Protein AF-A0A0H4V8K1-F1 (afdb_monomer)

Foldseek 3Di:
DWDDDPPKIKDWDWDDDPQWIDTDDIDMDDDDDPPCPVVVVLVVVLRNQGWGWDDDPQWIWTDHPPDIDIDGDDDPPPPPPPPPQADDQAQFKWAWCDKSNDQEAPCSPPFIWHHHQFKIWTDRHYKIKMFGWDDDRQWTATDPDIDIDDDDDDPVRVVSVVLVNVLNNQRWGWHADPQQKIWTDGPHMIIITGGDD

Organism: NCBI:txid1648404

Solvent-accessible surface area (backbone atoms only — not comparable to full-atom values): 10902 Å² total; per-residue (Å²): 85,69,54,66,63,86,84,33,42,38,40,31,53,60,47,80,51,96,53,26,40,45,60,79,49,81,48,62,59,87,70,91,55,89,95,44,60,69,63,48,50,47,50,56,53,24,44,71,57,42,18,40,54,46,79,57,88,72,29,42,36,39,35,33,97,89,34,74,50,76,47,67,78,72,72,83,69,79,72,79,77,75,69,67,71,49,60,83,56,60,76,39,53,31,31,51,57,28,48,73,87,39,60,68,40,85,46,65,93,68,21,30,39,37,26,46,88,51,36,37,41,31,28,72,14,63,45,45,37,33,34,46,42,49,78,56,97,42,23,41,46,39,52,89,67,68,49,64,51,94,67,95,57,58,68,81,28,42,56,48,38,48,49,49,50,52,23,47,58,50,41,15,39,43,43,47,46,96,85,42,36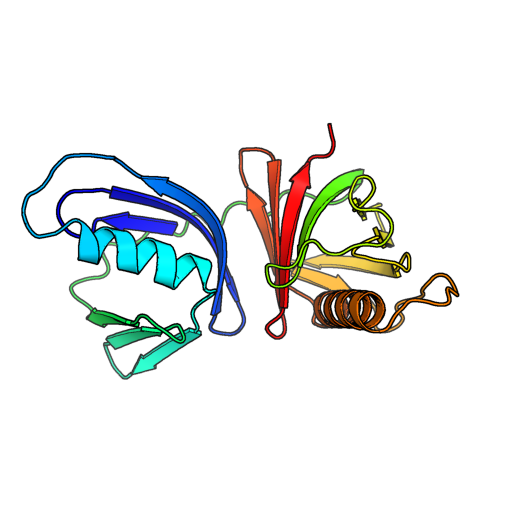,38,40,38,37,23,88,92,35,39,38,30,30,31,58,57,129

pLDDT: mean 88.18, std 12.48, range [37.25, 98.25]

Sequence (197 aa):
MGGSLGCNSFGALALYTDGRFAIHSWSGTAMYCEGIAEQERAISELFFAQPAVEQKGSQVVVRSAEHQVVLSDRQADTLETAVPASQALIGTRWRISFIDQSEKSTSPEDRYLTFTDVSWQGLASCATLFGAYLTNQGRLIVEDEIASTEQLCPEEYAALDDAFADLMRSNPRYLVGPNGELIIAGHGHVLTGGAAQ

Structure (mmCIF, N/CA/C/O backbone):
data_AF-A0A0H4V8K1-F1
#
_entry.id   AF-A0A0H4V8K1-F1
#
loop_
_atom_site.group_PDB
_atom_site.id
_atom_site.type_symbol
_atom_site.label_atom_id
_atom_site.label_alt_id
_atom_site.label_comp_id
_atom_site.label_asym_id
_atom_site.label_entity_id
_atom_site.label_seq_id
_atom_site.pdbx_PDB_ins_code
_atom_site.Cartn_x
_atom_site.Cartn_y
_atom_site.Cartn_z
_atom_site.occupancy
_atom_site.B_iso_or_equiv
_atom_site.auth_seq_id
_atom_site.auth_comp_id
_atom_site.auth_asym_id
_atom_site.auth_atom_id
_atom_site.pdbx_PDB_model_num
ATOM 1 N N . MET A 1 1 ? -14.794 0.086 3.607 1.00 80.44 1 MET A N 1
ATOM 2 C CA . MET A 1 1 ? -15.102 -0.038 5.051 1.00 80.44 1 MET A CA 1
ATOM 3 C C . MET A 1 1 ? -15.875 1.198 5.475 1.00 80.44 1 MET A C 1
ATOM 5 O O . MET A 1 1 ? -15.581 2.267 4.962 1.00 80.44 1 MET A O 1
ATOM 9 N N . GLY A 1 2 ? -16.841 1.075 6.379 1.00 83.19 2 GLY A N 1
ATOM 10 C CA . GLY A 1 2 ? -17.494 2.228 6.992 1.00 83.19 2 GLY A CA 1
ATOM 11 C C . GLY A 1 2 ? -18.067 1.874 8.355 1.00 83.19 2 GLY A C 1
ATOM 12 O O . GLY A 1 2 ? -18.136 0.697 8.713 1.00 83.19 2 GLY A O 1
ATOM 13 N N . GLY A 1 3 ? -18.449 2.890 9.113 1.00 83.94 3 GLY A N 1
ATOM 14 C CA . GLY A 1 3 ? -19.034 2.724 10.435 1.00 83.94 3 GLY A CA 1
ATOM 15 C C . GLY A 1 3 ? -19.391 4.059 11.069 1.00 83.94 3 GLY A C 1
ATOM 16 O O . GLY A 1 3 ? -19.281 5.115 10.453 1.00 83.94 3 GLY A O 1
ATOM 17 N N . SER A 1 4 ? -19.823 4.010 12.322 1.00 83.00 4 SER A N 1
ATOM 18 C CA . SER A 1 4 ? -20.029 5.189 13.156 1.00 83.00 4 SER A CA 1
ATOM 19 C C . SER A 1 4 ? -19.635 4.849 14.584 1.00 83.00 4 SER A C 1
ATOM 21 O O . SER A 1 4 ? -19.897 3.740 15.055 1.00 83.00 4 SER A O 1
ATOM 23 N N . LEU A 1 5 ? -18.966 5.780 15.257 1.00 75.44 5 LEU A N 1
ATOM 24 C CA . LEU A 1 5 ? -18.530 5.613 16.640 1.00 75.44 5 LEU A CA 1
ATOM 25 C C . LEU A 1 5 ? -18.958 6.828 17.443 1.00 75.44 5 LEU A C 1
ATOM 27 O O . LEU A 1 5 ? -18.192 7.755 17.655 1.00 75.44 5 LEU A O 1
ATOM 31 N N . GLY A 1 6 ? -20.212 6.795 17.883 1.00 79.25 6 GLY A N 1
ATOM 32 C CA . GLY A 1 6 ? -20.833 7.909 18.581 1.00 79.25 6 GLY A CA 1
ATOM 33 C C . GLY A 1 6 ? -21.589 8.800 17.609 1.00 79.25 6 GLY A C 1
ATOM 34 O O . GLY A 1 6 ? -22.676 8.437 17.171 1.00 79.25 6 GLY A O 1
ATOM 35 N N . CYS A 1 7 ? -21.043 9.976 17.323 1.00 85.31 7 CYS A N 1
ATOM 36 C CA . CYS A 1 7 ? -21.743 11.037 16.607 1.00 85.31 7 CYS A CA 1
ATOM 37 C C . CYS A 1 7 ? -21.414 11.007 15.124 1.00 85.31 7 CYS A C 1
ATOM 39 O O . CYS A 1 7 ? -22.305 11.096 14.285 1.00 85.31 7 CYS A O 1
ATOM 41 N N . ASN A 1 8 ? -20.136 10.847 14.796 1.00 86.25 8 ASN A N 1
ATOM 42 C CA . ASN A 1 8 ? -19.671 10.883 13.430 1.00 86.25 8 ASN A CA 1
ATOM 43 C C . ASN A 1 8 ? -19.723 9.508 12.768 1.00 86.25 8 ASN A C 1
ATOM 45 O O . ASN A 1 8 ? -19.503 8.455 13.378 1.00 86.25 8 ASN A O 1
ATOM 49 N N . SER A 1 9 ? -20.046 9.537 11.481 1.00 87.75 9 SER A N 1
ATOM 50 C CA . SER A 1 9 ? -19.894 8.399 10.584 1.00 87.75 9 SER A CA 1
ATOM 51 C C . SER A 1 9 ? -18.579 8.527 9.828 1.00 87.75 9 SER A C 1
ATOM 53 O O . SER A 1 9 ? -18.077 9.634 9.621 1.00 87.75 9 SER A O 1
ATOM 55 N N . PHE A 1 10 ? -18.020 7.394 9.423 1.00 89.25 10 PHE A N 1
ATOM 56 C CA . PHE A 1 10 ? -16.795 7.326 8.648 1.00 89.25 10 PHE A CA 1
ATOM 57 C C . PHE A 1 10 ? -16.900 6.300 7.521 1.00 89.25 10 PHE A C 1
ATOM 59 O O . PHE A 1 10 ? -17.647 5.321 7.592 1.00 89.25 10 PHE A O 1
ATOM 66 N N . GLY A 1 11 ? -16.096 6.523 6.492 1.00 88.25 11 GLY A N 1
ATOM 67 C CA . GLY A 1 11 ? -15.880 5.629 5.369 1.00 88.25 11 GLY A CA 1
ATOM 68 C C . GLY A 1 11 ? -14.408 5.630 4.978 1.00 88.25 11 GLY A C 1
ATOM 69 O O . GLY A 1 11 ? -13.745 6.665 5.026 1.00 88.25 11 GLY A O 1
ATOM 70 N N . ALA A 1 12 ? -13.896 4.472 4.584 1.00 87.94 12 ALA A N 1
ATOM 71 C CA . ALA A 1 12 ? -12.508 4.287 4.193 1.00 87.94 12 ALA A CA 1
ATOM 72 C C . ALA A 1 12 ? -12.375 3.269 3.059 1.00 87.94 12 ALA A C 1
ATOM 74 O O . ALA A 1 12 ? -13.056 2.228 3.053 1.00 87.94 12 ALA A O 1
ATOM 75 N N . LEU A 1 13 ? -11.448 3.531 2.135 1.00 89.00 13 LEU A N 1
ATOM 76 C CA . LEU A 1 13 ? -10.956 2.496 1.235 1.00 89.00 13 LEU A CA 1
ATOM 77 C C . LEU A 1 13 ? -9.998 1.605 2.024 1.00 89.00 13 LEU A C 1
ATOM 79 O O . LEU A 1 13 ? -8.945 2.053 2.481 1.00 89.00 13 LEU A O 1
ATOM 83 N N . ALA A 1 14 ? -10.403 0.351 2.202 1.00 89.38 14 ALA A N 1
ATOM 84 C CA . ALA A 1 14 ? -9.725 -0.600 3.063 1.00 89.38 14 ALA A CA 1
ATOM 85 C C . ALA A 1 14 ? -9.620 -1.956 2.376 1.00 89.38 14 ALA A C 1
ATOM 87 O O . ALA A 1 14 ? -10.618 -2.474 1.869 1.00 89.38 14 ALA A O 1
ATOM 88 N N . LEU A 1 15 ? -8.432 -2.543 2.431 1.00 90.25 15 LEU A N 1
ATOM 89 C CA . LEU A 1 15 ? -8.156 -3.906 2.013 1.00 90.25 15 LEU A CA 1
ATOM 90 C C . LEU A 1 15 ? -7.810 -4.734 3.253 1.00 90.25 15 LEU A C 1
ATOM 92 O O . LEU A 1 15 ? -6.893 -4.393 3.993 1.00 90.25 15 LEU A O 1
ATOM 96 N N . TYR A 1 16 ? -8.553 -5.813 3.492 1.00 90.25 16 TYR A N 1
ATOM 97 C CA . TYR A 1 16 ? -8.236 -6.772 4.548 1.00 90.25 16 TYR A CA 1
ATOM 98 C C . TYR A 1 16 ? -7.492 -7.967 3.954 1.00 90.25 16 TYR A C 1
ATOM 100 O O . TYR A 1 16 ? -8.026 -8.672 3.093 1.00 90.25 16 TYR A O 1
ATOM 108 N N . THR A 1 17 ? -6.260 -8.189 4.400 1.00 88.69 17 THR A N 1
ATOM 109 C CA . THR A 1 17 ? -5.427 -9.317 3.971 1.00 88.69 17 THR A CA 1
ATOM 110 C C . THR A 1 17 ? -4.440 -9.679 5.070 1.00 88.69 17 THR A C 1
ATOM 112 O O . THR A 1 17 ? -4.052 -8.825 5.859 1.00 88.69 17 THR A O 1
ATOM 115 N N . ASP A 1 18 ? -4.069 -10.955 5.154 1.00 88.06 18 ASP A N 1
ATOM 116 C CA . ASP A 1 18 ? -3.069 -11.465 6.104 1.00 88.06 18 ASP A CA 1
ATOM 117 C C . ASP A 1 18 ? -3.316 -11.036 7.563 1.00 88.06 18 ASP A C 1
ATOM 119 O O . ASP A 1 18 ? -2.400 -10.720 8.320 1.00 88.06 18 ASP A O 1
ATOM 123 N N . GLY A 1 19 ? -4.593 -10.994 7.959 1.00 88.44 19 GLY A N 1
ATOM 124 C CA . GLY A 1 19 ? -4.987 -10.605 9.310 1.00 88.44 19 GLY A CA 1
ATOM 125 C C . GLY A 1 19 ? -4.820 -9.115 9.615 1.00 88.44 19 GLY A C 1
ATOM 126 O O . GLY A 1 19 ? -4.896 -8.740 10.779 1.00 88.44 19 GLY A O 1
ATOM 127 N N . ARG A 1 20 ? -4.600 -8.254 8.617 1.00 90.31 20 ARG A N 1
ATOM 128 C CA . ARG A 1 20 ? -4.375 -6.812 8.789 1.00 90.31 20 ARG A CA 1
ATOM 129 C C . ARG A 1 20 ? -5.261 -5.983 7.872 1.00 90.31 20 ARG A C 1
ATOM 131 O O . ARG A 1 20 ? -5.683 -6.435 6.807 1.00 90.31 20 ARG A O 1
ATOM 138 N N . PHE A 1 21 ? -5.529 -4.751 8.290 1.00 92.12 21 PHE A N 1
ATOM 139 C CA . PHE A 1 21 ? -6.132 -3.742 7.425 1.00 92.12 21 PHE A CA 1
ATOM 140 C C . PHE A 1 21 ? -5.055 -2.877 6.770 1.00 92.12 21 PHE A C 1
ATOM 142 O O . PHE A 1 21 ? -4.246 -2.270 7.461 1.00 92.12 21 PHE A O 1
ATOM 149 N N . ALA A 1 22 ? -5.107 -2.768 5.446 1.00 92.25 22 ALA A N 1
ATOM 150 C CA . ALA A 1 22 ? -4.416 -1.754 4.663 1.00 92.25 22 ALA A CA 1
ATOM 151 C C . ALA A 1 22 ? -5.414 -0.651 4.294 1.00 92.25 22 ALA A C 1
ATOM 153 O O . ALA A 1 22 ? -6.454 -0.929 3.692 1.00 92.25 22 ALA A O 1
ATOM 154 N N . ILE A 1 23 ? -5.119 0.591 4.678 1.00 90.75 23 ILE A N 1
ATOM 155 C CA . ILE A 1 23 ? -6.009 1.745 4.511 1.00 90.75 23 ILE A CA 1
ATOM 156 C C . ILE A 1 23 ? -5.324 2.771 3.622 1.00 90.75 23 ILE A C 1
ATOM 158 O O . ILE A 1 23 ? -4.152 3.073 3.830 1.00 90.75 23 ILE A O 1
ATOM 162 N N . HIS A 1 24 ? -6.059 3.320 2.657 1.00 87.75 24 HIS A N 1
ATOM 163 C CA . HIS A 1 24 ? -5.547 4.397 1.808 1.00 87.75 24 HIS A CA 1
ATOM 164 C C . HIS A 1 24 ? -6.208 5.739 2.079 1.00 87.75 24 HIS A C 1
ATOM 166 O O . HIS A 1 24 ? -5.525 6.745 2.233 1.00 87.75 24 HIS A O 1
ATOM 172 N N . SER A 1 25 ? -7.536 5.758 2.149 1.00 84.62 25 SER A N 1
ATOM 173 C CA . SER A 1 25 ? -8.299 6.982 2.362 1.00 84.62 25 SER A CA 1
ATOM 174 C C . SER A 1 25 ? -9.232 6.832 3.551 1.00 84.62 25 SER A C 1
ATOM 176 O O . SER A 1 25 ? -9.750 5.747 3.823 1.00 84.62 25 SER A O 1
ATOM 178 N N . TRP A 1 26 ? -9.445 7.945 4.247 1.00 87.12 26 TRP A N 1
ATOM 179 C CA . TRP A 1 26 ? -10.387 8.078 5.348 1.00 87.12 26 TRP A CA 1
ATOM 180 C C . TRP A 1 26 ? -11.245 9.313 5.110 1.00 87.12 26 TRP A C 1
ATOM 182 O O . TRP A 1 26 ? -10.747 10.379 4.755 1.00 87.12 26 TRP A O 1
ATOM 192 N N . SER A 1 27 ? -12.544 9.166 5.310 1.00 86.19 27 SER A N 1
ATOM 193 C CA . SER A 1 27 ? -13.533 10.229 5.198 1.00 86.19 27 SER A CA 1
ATOM 194 C C . SER A 1 27 ? -14.535 10.081 6.331 1.00 86.19 27 SER A C 1
ATOM 196 O O . SER A 1 27 ? -14.759 8.978 6.829 1.00 86.19 27 SER A O 1
ATOM 198 N N . GLY A 1 28 ? -15.148 11.179 6.750 1.00 85.62 28 GLY A N 1
ATOM 199 C CA . GLY A 1 28 ? -16.173 11.137 7.778 1.00 85.62 28 GLY A CA 1
ATOM 200 C C . GLY A 1 28 ? -16.914 12.451 7.911 1.00 85.62 28 GLY A C 1
ATOM 201 O O . GLY A 1 28 ? -16.531 13.465 7.325 1.00 85.62 28 GLY A O 1
ATOM 202 N N . THR A 1 29 ? -17.998 12.420 8.676 1.00 85.06 29 THR A N 1
ATOM 203 C CA . THR A 1 29 ? -18.697 13.636 9.092 1.00 85.06 29 THR A CA 1
ATOM 204 C C . THR A 1 29 ? -17.900 14.351 10.186 1.00 85.06 29 THR A C 1
ATOM 206 O O . THR A 1 29 ? -17.106 13.732 10.889 1.00 85.06 29 THR A O 1
ATOM 209 N N . ALA A 1 30 ? -18.117 15.658 10.330 1.00 83.25 30 ALA A N 1
ATOM 210 C CA . ALA A 1 30 ? -17.458 16.494 11.336 1.00 83.25 30 ALA A CA 1
ATOM 211 C C . ALA A 1 30 ? -18.496 17.243 12.187 1.00 83.25 30 ALA A C 1
ATOM 213 O O . ALA A 1 30 ? -18.523 18.471 12.253 1.00 83.25 30 ALA A O 1
ATOM 214 N N . MET A 1 31 ? -19.411 16.492 12.794 1.00 83.50 31 MET A N 1
ATOM 215 C CA . MET A 1 31 ? -20.379 17.012 13.751 1.00 83.50 31 MET A CA 1
ATOM 216 C C . MET A 1 31 ? -19.704 17.228 15.104 1.00 83.50 31 MET A C 1
ATOM 218 O O . MET A 1 31 ? -18.929 16.389 15.567 1.00 83.50 31 MET A O 1
ATOM 222 N N . TYR A 1 32 ? -20.011 18.357 15.742 1.00 82.75 32 TYR A N 1
ATOM 223 C CA . TYR A 1 32 ? -19.553 18.629 17.097 1.00 82.75 32 TYR A CA 1
ATOM 224 C C . TYR A 1 32 ? -20.383 17.828 18.098 1.00 82.75 32 TYR A C 1
ATOM 226 O O . TYR A 1 32 ? -21.600 17.995 18.171 1.00 82.75 32 TYR A O 1
ATOM 234 N N . CYS A 1 33 ? -19.706 17.003 18.891 1.00 83.69 33 CYS A N 1
ATOM 235 C CA . CYS A 1 33 ? -20.309 16.238 19.968 1.00 83.69 33 CYS A CA 1
ATOM 236 C C . CYS A 1 33 ? -19.405 16.276 21.205 1.00 83.69 33 CYS A C 1
ATOM 238 O O . CYS A 1 33 ? -18.213 15.968 21.149 1.00 83.69 33 CYS A O 1
ATOM 240 N N . GLU A 1 34 ? -19.977 16.705 22.327 1.00 86.31 34 GLU A N 1
ATOM 241 C CA . GLU A 1 34 ? -19.251 16.896 23.579 1.00 86.31 34 GLU A CA 1
ATOM 242 C C . GLU A 1 34 ? -18.806 15.544 24.165 1.00 86.31 34 GLU A C 1
ATOM 244 O O . GLU A 1 34 ? -19.583 14.594 24.235 1.00 86.31 34 GLU A O 1
ATOM 249 N N . GLY A 1 35 ? -17.536 15.448 24.572 1.00 85.38 35 GLY A N 1
ATOM 250 C CA . GLY A 1 35 ? -17.003 14.293 25.307 1.00 85.38 35 GLY A CA 1
ATOM 251 C C . GLY A 1 35 ? -16.636 13.044 24.493 1.00 85.38 35 GLY A C 1
ATOM 252 O O . GLY A 1 35 ? -16.193 12.074 25.098 1.00 85.38 35 GLY A O 1
ATOM 253 N N . ILE A 1 36 ? -16.773 13.038 23.159 1.00 85.75 36 ILE A N 1
ATOM 254 C CA . ILE A 1 36 ? -16.485 11.841 22.329 1.00 85.75 36 ILE A CA 1
ATOM 255 C C . ILE A 1 36 ? -15.443 12.051 21.218 1.00 85.75 36 ILE A C 1
ATOM 257 O O . ILE A 1 36 ? -15.017 11.089 20.580 1.00 85.75 36 ILE A O 1
ATOM 261 N N . ALA A 1 37 ? -15.006 13.292 20.990 1.00 84.12 37 ALA A N 1
ATOM 262 C CA . ALA A 1 37 ? -14.102 13.631 19.889 1.00 84.12 37 ALA A CA 1
ATOM 263 C C . ALA A 1 37 ? -12.758 12.879 19.957 1.00 84.12 37 ALA A C 1
ATOM 265 O O . ALA A 1 37 ? -12.201 12.490 18.933 1.00 84.12 37 ALA A O 1
ATOM 266 N N . GLU A 1 38 ? -12.241 12.638 21.165 1.00 86.88 38 GLU A N 1
ATOM 267 C CA . GLU A 1 38 ? -10.994 11.892 21.356 1.00 86.88 38 GLU A CA 1
ATOM 268 C C . GLU A 1 38 ? -11.126 10.425 20.926 1.00 86.88 38 GLU A C 1
ATOM 270 O O . GLU A 1 38 ? -10.238 9.897 20.258 1.00 86.88 38 GLU A O 1
ATOM 275 N N . GLN A 1 39 ? -12.259 9.791 21.236 1.00 86.81 39 GLN A N 1
ATOM 276 C CA . GLN A 1 39 ? -12.539 8.416 20.832 1.00 86.81 39 GLN A CA 1
ATOM 277 C C . GLN A 1 39 ? -12.695 8.293 19.310 1.00 86.81 39 GLN A C 1
ATOM 279 O O . GLN A 1 39 ? -12.185 7.346 18.713 1.00 86.81 39 GLN A O 1
ATOM 284 N N . GLU A 1 40 ? -13.372 9.246 18.667 1.00 87.25 40 GLU A N 1
ATOM 285 C CA . GLU A 1 40 ? -13.520 9.264 17.206 1.00 87.25 40 GLU A CA 1
ATOM 286 C C . GLU A 1 40 ? -12.163 9.442 16.505 1.00 87.25 40 GLU A C 1
ATOM 288 O O . GLU A 1 40 ? -11.866 8.735 15.537 1.00 87.25 40 GLU A O 1
ATOM 293 N N . ARG A 1 41 ? -11.292 10.312 17.040 1.00 87.75 41 ARG A N 1
ATOM 294 C CA . ARG A 1 41 ? -9.919 10.496 16.542 1.00 87.75 41 ARG A CA 1
ATOM 295 C C . ARG A 1 41 ? -9.088 9.219 16.670 1.00 87.75 41 ARG A C 1
ATOM 297 O O . ARG A 1 41 ? -8.477 8.801 15.683 1.00 87.75 41 ARG A O 1
ATOM 304 N N . ALA A 1 42 ? -9.119 8.572 17.837 1.00 90.62 42 ALA A N 1
ATOM 305 C CA . ALA A 1 42 ? -8.362 7.349 18.124 1.00 90.62 42 ALA A CA 1
ATOM 306 C C . ALA A 1 42 ? -8.627 6.227 17.106 1.00 90.62 42 ALA A C 1
ATOM 308 O O . ALA A 1 42 ? -7.767 5.390 16.843 1.00 90.62 42 ALA A O 1
ATOM 309 N N . ILE A 1 43 ? -9.811 6.212 16.494 1.00 89.75 43 ILE A N 1
ATOM 310 C CA . ILE A 1 43 ? -10.187 5.188 15.520 1.00 89.75 43 ILE A CA 1
ATOM 311 C C . ILE A 1 43 ? -9.557 5.450 14.160 1.00 89.75 43 ILE A C 1
ATOM 313 O O . ILE A 1 43 ? -9.043 4.518 13.543 1.00 89.75 43 ILE A O 1
ATOM 317 N N . SER A 1 44 ? -9.551 6.701 13.701 1.00 88.81 44 SER A N 1
ATOM 318 C CA . SER A 1 44 ? -8.826 7.040 12.474 1.00 88.81 44 SER A CA 1
ATOM 319 C C . SER A 1 44 ? -7.334 6.718 12.619 1.00 88.81 44 SER A C 1
ATOM 321 O O . SER A 1 44 ? -6.754 6.076 11.747 1.00 88.81 44 SER A O 1
ATOM 323 N N . GLU A 1 45 ? -6.740 7.039 13.772 1.00 91.81 45 GLU A N 1
ATOM 324 C CA . GLU A 1 45 ? -5.339 6.740 14.089 1.00 91.81 45 GLU A CA 1
ATOM 325 C C . GLU A 1 45 ? -5.070 5.235 14.180 1.00 91.81 45 GLU A C 1
ATOM 327 O O . GLU A 1 45 ? -4.065 4.754 13.655 1.00 91.81 45 GLU A O 1
ATOM 332 N N . LEU A 1 46 ? -5.986 4.467 14.782 1.00 93.25 46 LEU A N 1
ATOM 333 C CA . LEU A 1 46 ? -5.928 3.007 14.795 1.00 93.25 46 LEU A CA 1
ATOM 334 C C . LEU A 1 46 ? -5.831 2.442 13.376 1.00 93.25 46 LEU A C 1
ATOM 336 O O . LEU A 1 46 ? -4.982 1.591 13.127 1.00 93.25 46 LEU A O 1
ATOM 340 N N . PHE A 1 47 ? -6.699 2.889 12.468 1.00 91.62 47 PHE A N 1
ATOM 341 C CA . PHE A 1 47 ? -6.790 2.342 11.116 1.00 91.62 47 PHE A CA 1
ATOM 342 C C . PHE A 1 47 ? -5.656 2.808 10.200 1.00 91.62 47 PHE A C 1
ATOM 344 O O . PHE A 1 47 ? -5.131 1.995 9.438 1.00 91.62 47 PHE A O 1
ATOM 351 N N . PHE A 1 48 ? -5.207 4.061 10.314 1.00 89.94 48 PHE A N 1
ATOM 352 C CA . PHE A 1 48 ? -4.023 4.528 9.589 1.00 89.94 48 PHE A CA 1
ATOM 353 C C . PHE A 1 48 ? -2.749 3.789 10.006 1.00 89.94 48 PHE A C 1
ATOM 355 O O . PHE A 1 48 ? -1.875 3.588 9.168 1.00 89.94 48 PHE A O 1
ATOM 362 N N . ALA A 1 49 ? -2.678 3.298 11.246 1.00 91.56 49 ALA A N 1
ATOM 363 C CA . ALA A 1 49 ? -1.585 2.463 11.744 1.00 91.56 49 ALA A CA 1
ATOM 364 C C . ALA A 1 49 ? -1.617 0.996 11.254 1.00 91.56 49 ALA A C 1
ATOM 366 O O . ALA A 1 49 ? -0.898 0.162 11.800 1.00 91.56 49 ALA A O 1
ATOM 367 N N . GLN A 1 50 ? -2.445 0.672 10.254 1.00 90.00 50 GLN A N 1
ATOM 368 C CA . GLN A 1 50 ? -2.535 -0.650 9.613 1.00 90.00 50 GLN A CA 1
ATOM 369 C C . GLN A 1 50 ? -2.705 -1.809 10.619 1.00 90.00 50 GLN A C 1
ATOM 371 O O . GLN A 1 50 ? -1.852 -2.701 10.751 1.00 90.00 50 GLN A O 1
ATOM 376 N N . PRO A 1 51 ? -3.800 -1.787 11.395 1.00 93.75 51 PRO A N 1
ATOM 377 C CA . PRO A 1 51 ? -3.925 -2.594 12.591 1.00 93.75 51 PRO A CA 1
ATOM 378 C C . PRO A 1 51 ? -4.065 -4.081 12.264 1.00 93.75 51 PRO A C 1
ATOM 380 O O . PRO A 1 51 ? -4.658 -4.477 11.254 1.00 93.75 51 PRO A O 1
ATOM 383 N N . ALA A 1 52 ? -3.560 -4.909 13.175 1.00 92.88 52 ALA A N 1
ATOM 384 C CA . ALA A 1 52 ? -3.797 -6.342 13.167 1.00 92.88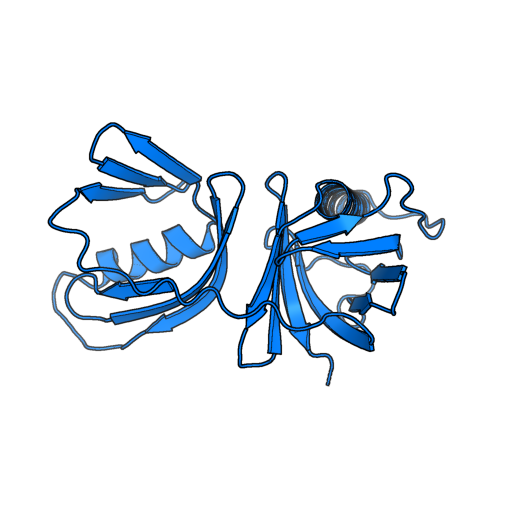 52 ALA A CA 1
ATOM 385 C C . ALA A 1 52 ? -5.200 -6.657 13.694 1.00 92.88 52 ALA A C 1
ATOM 387 O O . ALA A 1 52 ? -5.726 -5.970 14.573 1.00 92.88 52 ALA A O 1
ATOM 388 N N . VAL A 1 53 ? -5.783 -7.723 13.164 1.00 91.38 53 VAL A N 1
ATOM 389 C CA . VAL A 1 53 ? -7.107 -8.228 13.505 1.00 91.38 53 VAL A CA 1
ATOM 390 C C . VAL A 1 53 ? -6.955 -9.626 14.081 1.00 91.38 53 VAL A C 1
ATOM 392 O O . VAL A 1 53 ? -6.435 -10.529 13.430 1.00 91.38 53 VAL A O 1
ATOM 395 N N . GLU A 1 54 ? -7.442 -9.811 15.300 1.00 90.19 54 GLU A N 1
ATOM 396 C CA . GLU A 1 54 ? -7.410 -11.078 16.018 1.00 90.19 54 GLU A CA 1
ATOM 397 C C . GLU A 1 54 ? -8.835 -11.471 16.418 1.00 90.19 54 GLU A C 1
ATOM 399 O O . GLU A 1 54 ? -9.549 -10.697 17.059 1.00 90.19 54 GLU A O 1
ATOM 404 N N . GLN A 1 55 ? -9.259 -12.683 16.062 1.00 86.12 55 GLN A N 1
ATOM 405 C CA . GLN A 1 55 ? -10.550 -13.213 16.490 1.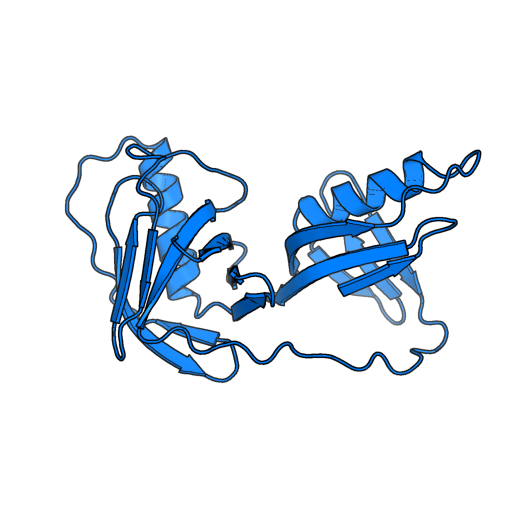00 86.12 55 GLN A CA 1
ATOM 406 C C . GLN A 1 55 ? -10.394 -13.991 17.802 1.00 86.12 55 GLN A C 1
ATOM 408 O O . GLN A 1 55 ? -9.641 -14.961 17.877 1.00 86.12 55 GLN A O 1
ATOM 413 N N . LYS A 1 56 ? -11.133 -13.581 18.837 1.00 86.12 56 LYS A N 1
ATOM 414 C CA . LYS A 1 56 ? -11.182 -14.229 20.156 1.00 86.12 56 LYS A CA 1
ATOM 415 C C . LYS A 1 56 ? -12.609 -14.654 20.466 1.00 86.12 56 LYS A C 1
ATOM 417 O O . LYS A 1 56 ? -13.394 -13.886 21.018 1.00 86.12 56 LYS A O 1
ATOM 422 N N . GLY A 1 57 ? -12.959 -15.885 20.100 1.00 85.44 57 GLY A N 1
ATOM 423 C CA . GLY A 1 57 ? -14.328 -16.383 20.250 1.00 85.44 57 GLY A CA 1
ATOM 424 C C . GLY A 1 57 ? -15.317 -15.529 19.448 1.00 85.44 57 GLY A C 1
ATOM 425 O O . GLY A 1 57 ? -15.180 -15.408 18.234 1.00 85.44 57 GLY A O 1
ATOM 426 N N . SER A 1 58 ? -16.290 -14.917 20.128 1.00 85.38 58 SER A N 1
ATOM 427 C CA . SER A 1 58 ? -17.291 -14.019 19.527 1.00 85.38 58 SER A CA 1
ATOM 428 C C . SER A 1 58 ? -16.849 -12.552 19.439 1.00 85.38 58 SER A C 1
ATOM 430 O O . SER A 1 58 ? -17.660 -11.678 19.127 1.00 85.38 58 SER A O 1
ATOM 432 N N . GLN A 1 59 ? -15.593 -12.256 19.777 1.00 87.00 59 GLN A N 1
ATOM 433 C CA . GLN A 1 59 ? -15.032 -10.913 19.708 1.00 87.00 59 GLN A CA 1
ATOM 434 C C . GLN A 1 59 ? -13.998 -10.811 18.591 1.00 87.00 59 GLN A C 1
ATOM 436 O O . GLN A 1 59 ? -13.193 -11.720 18.383 1.00 87.00 59 GLN A O 1
ATOM 441 N N . VAL A 1 60 ? -13.987 -9.670 17.912 1.00 89.62 60 VAL A N 1
ATOM 442 C CA . VAL A 1 60 ? -12.925 -9.275 16.986 1.00 89.62 60 VAL A CA 1
ATOM 443 C C . VAL A 1 60 ? -12.149 -8.137 17.630 1.00 89.62 60 VAL A C 1
ATOM 445 O O . VAL A 1 60 ? -12.715 -7.106 17.988 1.00 89.62 60 VAL A O 1
ATOM 448 N N . VAL A 1 61 ? -10.847 -8.327 17.795 1.00 91.50 61 VAL A N 1
ATOM 449 C CA . VAL A 1 61 ? -9.936 -7.323 18.334 1.00 91.50 61 VAL A CA 1
ATOM 450 C C . VAL A 1 61 ? -9.155 -6.726 17.177 1.00 91.50 61 VAL A C 1
ATOM 452 O O . VAL A 1 61 ? -8.432 -7.442 16.493 1.00 91.50 61 VAL A O 1
ATOM 455 N N . VAL A 1 62 ? -9.277 -5.418 16.975 1.00 93.19 62 VAL A N 1
ATOM 456 C CA . VAL A 1 62 ? -8.467 -4.667 16.011 1.00 93.19 62 VAL A CA 1
ATOM 457 C C . VAL A 1 62 ? -7.490 -3.806 16.804 1.00 93.19 62 VAL A C 1
ATOM 459 O O . VAL A 1 62 ? -7.910 -3.061 17.691 1.00 93.19 62 VAL A O 1
ATOM 462 N N . ARG A 1 63 ? -6.189 -3.946 16.545 1.00 95.00 63 ARG A N 1
ATOM 463 C CA . ARG A 1 63 ? -5.124 -3.383 17.386 1.00 95.00 63 ARG A CA 1
ATOM 464 C C . ARG A 1 63 ? -3.973 -2.812 16.557 1.00 95.00 63 ARG A C 1
ATOM 466 O O . ARG A 1 63 ? -3.462 -3.484 15.663 1.00 95.00 63 ARG A O 1
ATOM 473 N N . SER A 1 64 ? -3.512 -1.624 16.938 1.00 94.00 64 SER A N 1
ATOM 474 C CA . SER A 1 64 ? -2.204 -1.064 16.579 1.00 94.00 64 SER A CA 1
ATOM 475 C C . SER A 1 64 ? -1.317 -0.945 17.829 1.00 94.00 64 SER A C 1
ATOM 477 O O . SER A 1 64 ? -1.670 -1.455 18.894 1.00 94.00 64 SER A O 1
ATOM 479 N N . ALA A 1 65 ? -0.147 -0.311 17.710 1.00 91.81 65 ALA A N 1
ATOM 480 C CA . ALA A 1 65 ? 0.731 -0.069 18.857 1.00 91.81 65 ALA A CA 1
ATOM 481 C C . ALA A 1 65 ? 0.053 0.792 19.940 1.00 91.81 65 ALA A C 1
ATOM 483 O O . ALA A 1 65 ? 0.139 0.470 21.122 1.00 91.81 65 ALA A O 1
ATOM 484 N N . GLU A 1 66 ? -0.672 1.830 19.518 1.00 93.88 66 GLU A N 1
ATOM 485 C CA . GLU A 1 66 ? -1.231 2.853 20.414 1.00 93.88 66 GLU A CA 1
ATOM 486 C C . GLU A 1 66 ? -2.709 2.624 20.752 1.00 93.88 66 GLU A C 1
ATOM 488 O O . GLU A 1 66 ? -3.174 2.974 21.834 1.00 93.88 66 GLU A O 1
ATOM 493 N N . HIS A 1 67 ? -3.472 2.027 19.832 1.00 94.75 67 HIS A N 1
ATOM 494 C CA . HIS A 1 67 ? -4.927 1.970 19.929 1.00 94.75 67 HIS A CA 1
ATOM 495 C C . HIS A 1 67 ? -5.460 0.541 19.792 1.00 94.75 67 HIS A C 1
ATOM 497 O O . HIS A 1 67 ? -4.849 -0.342 19.184 1.00 94.75 67 HIS A O 1
ATOM 503 N N . GLN A 1 68 ? -6.650 0.309 20.343 1.00 93.81 68 GLN A N 1
ATOM 504 C CA . GLN A 1 68 ? -7.368 -0.954 20.218 1.00 93.81 68 GLN A CA 1
ATOM 505 C C . GLN A 1 68 ? -8.875 -0.701 20.208 1.00 93.81 68 GLN A C 1
ATOM 507 O O . GLN A 1 68 ? -9.384 0.069 21.019 1.00 93.81 68 GLN A O 1
ATOM 512 N N . VAL A 1 69 ? -9.599 -1.436 19.365 1.00 91.12 69 VAL A N 1
ATOM 513 C CA . VAL A 1 69 ? -11.051 -1.595 19.476 1.00 91.12 69 VAL A CA 1
ATOM 514 C C . VAL A 1 69 ? -11.408 -3.074 19.604 1.00 91.12 69 VAL A C 1
ATOM 516 O O . VAL A 1 69 ? -10.786 -3.944 18.991 1.00 91.12 69 VAL A O 1
ATOM 519 N N . VAL A 1 70 ? -12.401 -3.366 20.443 1.00 90.62 70 VAL A N 1
ATOM 520 C CA . VAL A 1 70 ? -12.979 -4.705 20.593 1.00 90.62 70 VAL A CA 1
ATOM 521 C C . VAL A 1 70 ? -14.408 -4.654 20.085 1.00 90.62 70 VAL A C 1
ATOM 523 O O . VAL A 1 70 ? -15.269 -4.004 20.674 1.00 90.62 70 VAL A O 1
ATOM 526 N N . LEU A 1 71 ? -14.653 -5.350 18.987 1.00 86.75 71 LEU A N 1
ATOM 527 C CA . LEU A 1 71 ? -15.973 -5.523 18.409 1.00 86.75 71 LEU A CA 1
ATOM 528 C C . LEU A 1 71 ? -16.575 -6.788 19.016 1.00 86.75 71 LEU A C 1
ATOM 530 O O . LEU A 1 71 ? -15.970 -7.858 18.963 1.00 86.75 71 LEU A O 1
ATOM 534 N N . SER A 1 72 ? -17.747 -6.660 19.629 1.00 84.25 72 SER A N 1
ATOM 535 C CA . SER A 1 72 ? -18.519 -7.801 20.125 1.00 84.25 72 SER A CA 1
ATOM 536 C C . SER A 1 72 ? -19.706 -8.008 19.201 1.00 84.25 72 SER A C 1
ATOM 538 O O . SER A 1 72 ? -20.402 -7.042 18.892 1.00 84.25 72 SER A O 1
ATOM 540 N N . ASP A 1 73 ? -19.928 -9.244 18.765 1.00 69.31 73 ASP A N 1
ATOM 541 C CA . ASP A 1 73 ? -21.047 -9.582 17.889 1.00 69.31 73 ASP A CA 1
ATOM 542 C C . ASP A 1 73 ? -22.388 -9.231 18.561 1.00 69.31 73 ASP A C 1
ATOM 544 O O . ASP A 1 73 ? -22.810 -9.851 19.541 1.00 69.31 73 ASP A O 1
ATOM 548 N N . ARG A 1 74 ? -23.049 -8.190 18.054 1.00 56.28 74 ARG A N 1
ATOM 549 C CA . ARG A 1 74 ? -24.478 -7.963 18.253 1.00 56.28 74 ARG A CA 1
ATOM 550 C C . ARG A 1 74 ? -25.100 -7.927 16.879 1.00 56.28 74 ARG A C 1
ATOM 552 O O . ARG A 1 74 ? -25.184 -6.848 16.317 1.00 56.28 74 ARG A O 1
ATOM 559 N N . GLN A 1 75 ? -25.503 -9.102 16.393 1.00 49.91 75 GLN A N 1
ATOM 560 C CA . GLN A 1 75 ? -26.182 -9.293 15.114 1.00 49.91 75 GLN A CA 1
ATOM 561 C C . GLN A 1 75 ? -25.445 -8.580 13.985 1.00 49.91 75 GLN A C 1
ATOM 563 O O . GLN A 1 75 ? -25.645 -7.394 13.741 1.00 49.91 75 GLN A O 1
ATOM 568 N N . ALA A 1 76 ? -24.611 -9.332 13.270 1.00 47.09 76 ALA A N 1
ATOM 569 C CA . ALA A 1 76 ? -24.176 -8.958 11.936 1.00 47.09 76 ALA A CA 1
ATOM 570 C C . ALA A 1 76 ? -25.412 -8.730 11.045 1.00 47.09 76 ALA A C 1
ATOM 572 O O . ALA A 1 76 ? -25.865 -9.632 10.339 1.00 47.09 76 ALA A O 1
ATOM 573 N N . ASP A 1 77 ? -25.984 -7.529 11.111 1.00 42.69 77 ASP A N 1
ATOM 574 C CA . ASP A 1 77 ? -26.864 -7.022 10.079 1.00 42.69 77 ASP A CA 1
ATOM 575 C C . ASP A 1 77 ? -26.041 -7.123 8.805 1.00 42.69 77 ASP A C 1
ATOM 577 O O . ASP A 1 77 ? -24.868 -6.736 8.790 1.00 42.69 77 ASP A O 1
ATOM 581 N N . THR A 1 78 ? -26.580 -7.843 7.829 1.00 38.25 78 THR A N 1
ATOM 582 C CA . THR A 1 78 ? -25.792 -8.457 6.763 1.00 38.25 78 THR A CA 1
ATOM 583 C C . THR A 1 78 ? -25.040 -7.358 6.027 1.00 38.25 78 THR A C 1
ATOM 585 O O . THR A 1 78 ? -25.617 -6.629 5.227 1.00 38.25 78 THR A O 1
ATOM 588 N N . LEU A 1 79 ? -23.752 -7.200 6.349 1.00 40.81 79 LEU A N 1
ATOM 589 C CA . LEU A 1 79 ? -22.868 -6.271 5.673 1.00 40.81 79 LEU A CA 1
ATOM 590 C C . LEU A 1 79 ? -22.790 -6.775 4.241 1.00 40.81 79 LEU A C 1
ATOM 592 O O . LEU A 1 79 ? -22.128 -7.783 3.975 1.00 40.81 79 LEU A O 1
ATOM 596 N N . GLU A 1 80 ? -23.500 -6.107 3.333 1.00 37.25 80 GLU A N 1
ATOM 597 C CA . GLU A 1 80 ? -23.273 -6.274 1.909 1.00 37.25 80 GLU A CA 1
ATOM 598 C C . GLU A 1 80 ? -21.783 -6.049 1.700 1.00 37.25 80 GLU A C 1
ATOM 600 O O . GLU A 1 80 ? -21.253 -4.941 1.821 1.00 37.25 80 GLU A O 1
ATOM 605 N N . THR A 1 81 ? -21.074 -7.154 1.491 1.00 40.91 81 THR A N 1
ATOM 606 C CA . THR A 1 81 ? -19.660 -7.119 1.190 1.00 40.91 81 THR A CA 1
ATOM 607 C C . THR A 1 81 ? -19.605 -6.615 -0.236 1.00 40.91 81 THR A C 1
ATOM 609 O O . THR A 1 81 ? -19.589 -7.396 -1.183 1.00 40.91 81 THR A O 1
ATOM 612 N N . ALA A 1 82 ? -19.637 -5.294 -0.400 1.00 41.59 82 ALA A N 1
ATOM 613 C CA . ALA A 1 82 ? -19.182 -4.660 -1.614 1.00 41.59 82 ALA A CA 1
ATOM 614 C C . ALA A 1 82 ? -17.685 -4.962 -1.682 1.00 41.59 82 ALA A C 1
ATOM 616 O O . ALA A 1 82 ? -16.858 -4.176 -1.228 1.00 41.59 82 ALA A O 1
ATOM 617 N N . VAL A 1 83 ? -17.345 -6.163 -2.160 1.00 49.03 83 VAL A N 1
ATOM 618 C CA . VAL A 1 83 ? -16.032 -6.449 -2.716 1.00 49.03 83 VAL A CA 1
ATOM 619 C C . VAL A 1 83 ? -15.958 -5.481 -3.881 1.00 49.03 83 VAL A C 1
ATOM 621 O O . VAL A 1 83 ? -16.704 -5.667 -4.848 1.00 49.03 83 VAL A O 1
ATOM 624 N N . PRO A 1 84 ? -15.177 -4.394 -3.793 1.00 52.59 84 PRO A N 1
ATOM 625 C CA . PRO A 1 84 ? -15.059 -3.526 -4.941 1.00 52.59 84 PRO A CA 1
ATOM 626 C C . PRO A 1 84 ? -14.481 -4.421 -6.030 1.00 52.59 84 PRO A C 1
ATOM 628 O O . PRO A 1 84 ? -13.509 -5.140 -5.779 1.00 52.59 84 PRO A O 1
ATOM 631 N N . ALA A 1 85 ? -15.142 -4.475 -7.186 1.00 53.44 85 ALA A N 1
ATOM 632 C CA . ALA A 1 85 ? -14.616 -5.214 -8.317 1.00 53.44 85 ALA A CA 1
ATOM 633 C C . ALA A 1 85 ? -13.198 -4.689 -8.536 1.00 53.44 85 ALA A C 1
ATOM 635 O O . ALA A 1 85 ? -13.023 -3.513 -8.852 1.00 53.44 85 ALA A O 1
ATOM 636 N N . SER A 1 86 ? -12.190 -5.520 -8.269 1.00 60.06 86 SER A N 1
ATOM 637 C CA . SER A 1 86 ? -10.802 -5.147 -8.494 1.00 60.06 86 SER A CA 1
ATOM 638 C C . SER A 1 86 ? -10.697 -4.765 -9.967 1.00 60.06 86 SER A C 1
ATOM 640 O O . SER A 1 86 ? -10.850 -5.633 -10.830 1.00 60.06 86 SER A O 1
ATOM 642 N N . GLN A 1 87 ? -10.540 -3.471 -10.256 1.00 67.94 87 GLN A N 1
ATOM 643 C CA . GLN A 1 87 ? -10.426 -2.992 -11.630 1.00 67.94 87 GLN A CA 1
ATOM 644 C C . GLN A 1 87 ? -9.219 -3.646 -12.305 1.00 67.94 87 GLN A C 1
ATOM 646 O O . GLN A 1 87 ? -8.268 -4.084 -11.648 1.00 67.94 87 GLN A O 1
ATOM 651 N N . ALA A 1 88 ? -9.284 -3.751 -13.631 1.00 82.06 88 ALA A N 1
ATOM 652 C CA . ALA A 1 88 ? -8.189 -4.300 -14.412 1.00 82.06 88 ALA A CA 1
ATOM 653 C C . ALA A 1 88 ? -6.952 -3.402 -14.270 1.00 82.06 88 ALA A C 1
ATOM 655 O O . ALA A 1 88 ? -7.035 -2.193 -14.469 1.00 82.06 88 ALA A O 1
ATOM 656 N N . LEU A 1 89 ? -5.812 -4.008 -13.936 1.00 90.94 89 LEU A N 1
ATOM 657 C CA . LEU A 1 89 ? -4.522 -3.317 -13.885 1.00 90.94 89 LEU A CA 1
ATOM 658 C C . LEU A 1 89 ? -3.850 -3.254 -15.262 1.00 90.94 89 LEU A C 1
ATOM 660 O O . LEU A 1 89 ? -3.005 -2.400 -15.491 1.00 90.94 89 LEU A O 1
ATOM 664 N N . ILE A 1 90 ? -4.226 -4.124 -16.198 1.00 92.94 90 ILE A N 1
ATOM 665 C CA . ILE A 1 90 ? -3.602 -4.198 -17.523 1.00 92.94 90 ILE A CA 1
ATOM 666 C C . ILE A 1 90 ? -3.697 -2.847 -18.244 1.00 92.94 90 ILE A C 1
ATOM 668 O O . ILE A 1 90 ? -4.781 -2.282 -18.384 1.00 92.94 90 ILE A O 1
ATOM 672 N N . GLY A 1 91 ? -2.559 -2.353 -18.732 1.00 93.44 91 GLY A N 1
ATOM 673 C CA . GLY A 1 91 ? -2.460 -1.096 -19.471 1.00 93.44 91 GLY A CA 1
ATOM 674 C C . GLY A 1 91 ? -2.537 0.157 -18.596 1.00 93.44 91 GLY A C 1
ATOM 675 O O . GLY A 1 91 ? -2.808 1.237 -19.117 1.00 93.44 91 GLY A O 1
ATOM 676 N N . THR A 1 92 ? -2.326 0.038 -17.283 1.00 95.25 92 THR A N 1
ATOM 677 C CA . THR A 1 92 ? -2.420 1.168 -16.345 1.00 95.25 92 THR A CA 1
ATOM 678 C C . THR A 1 92 ? -1.052 1.634 -15.847 1.00 95.25 92 THR A C 1
ATOM 680 O O . THR A 1 92 ? -0.082 0.871 -15.792 1.00 95.25 92 THR A O 1
ATOM 683 N N . ARG A 1 93 ? -0.988 2.913 -15.455 1.00 96.12 93 ARG A N 1
ATOM 684 C CA . ARG A 1 93 ? 0.131 3.522 -14.730 1.00 96.12 93 ARG A CA 1
ATOM 685 C C . ARG A 1 93 ? -0.394 4.202 -13.471 1.00 96.12 93 ARG A C 1
ATOM 687 O O . ARG A 1 93 ? -1.373 4.946 -13.511 1.00 96.12 93 ARG A O 1
ATOM 694 N N . TRP A 1 94 ? 0.308 3.980 -12.375 1.00 97.31 94 TRP A N 1
ATOM 695 C CA . TRP A 1 94 ? 0.006 4.504 -11.054 1.00 97.31 94 TRP A CA 1
ATOM 696 C C . TRP A 1 94 ? 1.209 5.272 -10.534 1.00 97.31 94 TRP A C 1
ATOM 698 O O . TRP A 1 94 ? 2.350 4.886 -10.783 1.00 97.31 94 TRP A O 1
ATOM 708 N N . ARG A 1 95 ? 0.954 6.343 -9.789 1.00 97.06 95 ARG A N 1
ATOM 709 C CA . ARG A 1 95 ? 1.956 7.018 -8.970 1.00 97.06 95 ARG A CA 1
ATOM 710 C C . ARG A 1 95 ? 1.954 6.386 -7.583 1.00 97.06 95 ARG A C 1
ATOM 712 O O . ARG A 1 95 ? 0.898 6.307 -6.954 1.00 97.06 95 ARG A O 1
ATOM 719 N N . ILE A 1 96 ? 3.119 5.952 -7.113 1.00 97.31 96 ILE A N 1
ATOM 720 C CA . ILE A 1 96 ? 3.275 5.398 -5.764 1.00 97.31 96 ILE A CA 1
ATOM 721 C C . ILE A 1 96 ? 3.380 6.563 -4.778 1.00 97.31 96 ILE A C 1
ATOM 723 O O . ILE A 1 96 ? 4.266 7.405 -4.904 1.00 97.31 96 ILE A O 1
ATOM 727 N N . SER A 1 97 ? 2.489 6.596 -3.789 1.00 95.44 97 SER A N 1
ATOM 728 C CA . SER A 1 97 ? 2.506 7.598 -2.718 1.00 95.44 97 SER A CA 1
ATOM 729 C C . SER A 1 97 ? 3.302 7.094 -1.520 1.00 95.44 97 SER A C 1
ATOM 731 O O . SER A 1 97 ? 4.198 7.779 -1.039 1.00 95.44 97 SER A O 1
ATOM 733 N N . PHE A 1 98 ? 3.035 5.870 -1.062 1.00 95.56 98 PHE A N 1
ATOM 734 C CA . PHE A 1 98 ? 3.701 5.307 0.113 1.00 95.56 98 PHE A CA 1
ATOM 735 C C . PHE A 1 98 ? 3.955 3.817 -0.050 1.00 95.56 98 PHE A C 1
ATOM 737 O O . PHE A 1 98 ? 3.131 3.107 -0.627 1.00 95.56 98 PHE A O 1
ATOM 744 N N . ILE A 1 99 ? 5.052 3.355 0.542 1.00 95.94 99 ILE A N 1
ATOM 745 C CA . ILE A 1 99 ? 5.245 1.961 0.934 1.00 95.94 99 ILE A CA 1
ATOM 746 C C . ILE A 1 99 ? 5.553 1.941 2.428 1.00 95.94 99 ILE A C 1
ATOM 748 O O . ILE A 1 99 ? 6.415 2.688 2.882 1.00 95.94 99 ILE A O 1
ATOM 752 N N . ASP A 1 100 ? 4.780 1.184 3.202 1.00 93.56 100 ASP A N 1
ATOM 753 C CA . ASP A 1 100 ? 4.879 1.116 4.667 1.00 93.56 100 ASP A CA 1
ATOM 754 C C . ASP A 1 100 ? 4.931 2.499 5.329 1.00 93.56 100 ASP A C 1
ATOM 756 O O . ASP A 1 100 ? 5.748 2.778 6.202 1.00 93.56 100 ASP A O 1
ATOM 760 N N . GLN A 1 101 ? 4.050 3.395 4.864 1.00 91.25 101 GLN A N 1
ATOM 761 C CA . GLN A 1 101 ? 3.948 4.796 5.303 1.00 91.25 101 GLN A CA 1
ATOM 762 C C . GLN A 1 101 ? 5.189 5.663 5.008 1.00 91.25 101 GLN A C 1
ATOM 764 O O . GLN A 1 101 ? 5.233 6.825 5.402 1.00 91.25 101 GLN A O 1
ATOM 769 N N . SER A 1 102 ? 6.174 5.143 4.275 1.00 93.75 102 SER A N 1
ATOM 770 C CA . SER A 1 102 ? 7.352 5.876 3.821 1.00 93.75 102 SER A CA 1
ATOM 771 C C . SER A 1 102 ? 7.196 6.350 2.376 1.00 93.75 102 SER A C 1
ATOM 773 O O . SER A 1 102 ? 6.750 5.618 1.485 1.00 93.75 102 SER A O 1
ATOM 775 N N . GLU A 1 103 ? 7.616 7.588 2.134 1.00 94.44 103 GLU A N 1
ATOM 776 C CA . GLU A 1 103 ? 7.688 8.202 0.804 1.00 94.44 103 GLU A CA 1
ATOM 777 C C . GLU A 1 103 ? 9.123 8.462 0.326 1.00 94.44 103 GLU A C 1
ATOM 779 O O . GLU A 1 103 ? 9.335 9.062 -0.729 1.00 94.44 103 GLU A O 1
ATOM 784 N N . LYS A 1 104 ? 10.123 8.006 1.092 1.00 94.31 104 LYS A N 1
ATOM 785 C CA . LYS A 1 104 ? 11.533 8.246 0.780 1.00 94.31 104 LYS A CA 1
ATOM 786 C C . LYS A 1 104 ? 11.904 7.634 -0.569 1.00 94.31 104 LYS A C 1
ATOM 788 O O . LYS A 1 104 ? 11.629 6.468 -0.845 1.00 94.31 104 LYS A O 1
ATOM 793 N N . SER A 1 105 ? 12.574 8.425 -1.393 1.00 93.62 105 SER A N 1
ATOM 794 C CA . SER A 1 105 ? 13.043 8.017 -2.709 1.00 93.62 105 SER A CA 1
ATOM 795 C C . SER A 1 105 ? 14.166 8.938 -3.166 1.00 93.62 105 SER A C 1
ATOM 797 O O . SER A 1 105 ? 14.212 10.110 -2.794 1.00 93.62 105 SER A O 1
ATOM 799 N N . THR A 1 106 ? 15.045 8.415 -4.016 1.00 92.81 106 THR A N 1
ATOM 800 C CA . THR A 1 106 ? 16.028 9.224 -4.752 1.00 92.81 106 THR A CA 1
ATOM 801 C C . THR A 1 106 ? 15.378 10.077 -5.848 1.00 92.81 106 THR A C 1
ATOM 803 O O . THR A 1 106 ? 15.961 11.071 -6.272 1.00 92.81 106 THR A O 1
ATOM 806 N N . SER A 1 107 ? 14.162 9.714 -6.276 1.00 91.38 107 SER A N 1
ATOM 807 C CA . SER A 1 107 ? 13.360 10.407 -7.290 1.00 91.38 107 SER A CA 1
ATOM 808 C C . SER A 1 107 ? 11.893 10.538 -6.836 1.00 91.38 107 SER A C 1
ATOM 810 O O . SER A 1 107 ? 11.016 9.912 -7.430 1.00 91.38 107 SER A O 1
ATOM 812 N N . PRO A 1 108 ? 11.587 11.338 -5.791 1.00 90.69 108 PRO A N 1
ATOM 813 C CA . PRO A 1 108 ? 10.253 11.382 -5.173 1.00 90.69 108 PRO A CA 1
ATOM 814 C C . PRO A 1 108 ? 9.098 11.677 -6.139 1.00 90.69 108 PRO A C 1
ATOM 816 O O . PRO A 1 108 ? 8.006 11.136 -5.976 1.00 90.69 108 PRO A O 1
ATOM 819 N N . GLU A 1 109 ? 9.348 12.491 -7.165 1.00 9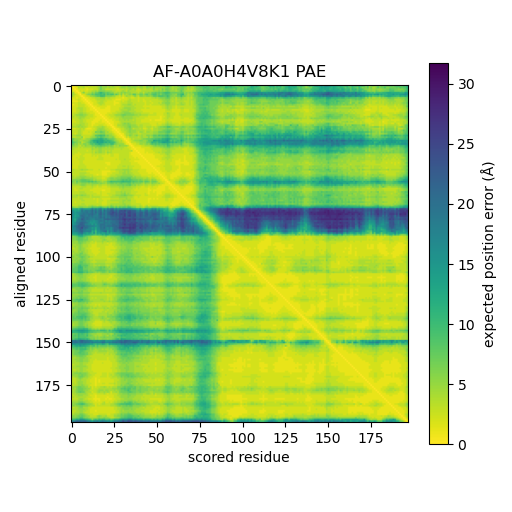0.25 109 GLU A N 1
ATOM 820 C CA . GLU A 1 109 ? 8.344 12.894 -8.158 1.00 90.25 109 GLU A CA 1
ATOM 821 C C . GLU A 1 109 ? 8.112 11.853 -9.270 1.00 90.25 109 GLU A C 1
ATOM 823 O O . GLU A 1 109 ? 7.136 11.960 -10.008 1.00 90.25 109 GLU A O 1
ATOM 828 N N . ASP A 1 110 ? 8.977 10.839 -9.395 1.00 92.56 110 ASP A N 1
ATOM 829 C CA . ASP A 1 110 ? 8.906 9.811 -10.449 1.00 92.56 110 ASP A CA 1
ATOM 830 C C . ASP A 1 110 ? 8.700 8.406 -9.873 1.00 92.56 110 ASP A C 1
ATOM 832 O O . ASP A 1 110 ? 9.144 7.400 -10.416 1.00 92.56 110 ASP A O 1
ATOM 836 N N . ARG A 1 111 ? 8.014 8.307 -8.735 1.00 96.94 111 ARG A N 1
ATOM 837 C CA . ARG A 1 111 ? 7.664 7.011 -8.152 1.00 96.94 111 ARG A CA 1
ATOM 838 C C . ARG A 1 111 ? 6.444 6.442 -8.863 1.00 96.94 111 ARG A C 1
ATOM 840 O O . ARG A 1 111 ? 5.359 7.030 -8.810 1.00 96.94 111 ARG A O 1
ATOM 847 N N . TYR A 1 112 ? 6.585 5.294 -9.516 1.00 97.62 112 TYR A N 1
ATOM 848 C CA . TYR A 1 112 ? 5.526 4.742 -10.361 1.00 97.62 112 TYR A CA 1
ATOM 849 C C . TYR A 1 112 ? 5.394 3.226 -10.271 1.00 97.62 112 TYR A C 1
ATOM 851 O O . TYR A 1 112 ? 6.324 2.518 -9.899 1.00 97.62 112 TYR A O 1
ATOM 859 N N . LEU A 1 113 ? 4.228 2.740 -10.689 1.00 98.06 113 LEU A N 1
ATOM 860 C CA . LEU A 1 113 ? 3.946 1.339 -10.960 1.00 98.06 113 LEU A CA 1
ATOM 861 C C . LEU A 1 113 ? 3.169 1.235 -12.272 1.00 98.06 113 LEU A C 1
ATOM 863 O O . LEU A 1 113 ? 2.162 1.911 -12.468 1.00 98.06 113 LEU A O 1
ATOM 867 N N . THR A 1 114 ? 3.644 0.402 -13.183 1.00 97.88 114 THR A N 1
ATOM 868 C CA . THR A 1 114 ? 3.052 0.181 -14.503 1.00 97.88 114 THR A CA 1
ATOM 869 C C . THR A 1 114 ? 2.763 -1.290 -14.699 1.00 97.88 114 THR A C 1
ATOM 871 O O . THR A 1 114 ? 3.513 -2.147 -14.233 1.00 97.88 114 THR A O 1
ATOM 874 N N . PHE A 1 115 ? 1.675 -1.565 -15.405 1.00 97.06 115 PHE A N 1
ATOM 875 C CA . PHE A 1 115 ? 1.212 -2.910 -15.696 1.00 97.06 115 PHE A CA 1
ATOM 876 C C . PHE A 1 115 ? 0.902 -3.020 -17.186 1.00 97.06 115 PHE A C 1
ATOM 878 O O . PHE A 1 115 ? 0.073 -2.281 -17.719 1.00 97.06 115 PHE A O 1
ATOM 885 N N . THR A 1 116 ? 1.560 -3.952 -17.862 1.00 96.12 116 THR A N 1
ATOM 886 C CA . THR A 1 116 ? 1.210 -4.391 -19.216 1.00 96.12 116 THR A CA 1
ATOM 887 C C . THR A 1 116 ? 0.243 -5.577 -19.127 1.00 96.12 116 THR A C 1
ATOM 889 O O . THR A 1 116 ? -0.355 -5.817 -18.078 1.00 96.12 116 THR A O 1
ATOM 892 N N . ASP A 1 117 ? 0.031 -6.307 -20.215 1.00 94.50 117 ASP A N 1
ATOM 893 C CA . ASP A 1 117 ? -0.765 -7.536 -20.225 1.00 94.50 117 ASP A CA 1
ATOM 894 C C . ASP A 1 117 ? -0.095 -8.701 -19.482 1.00 94.50 117 ASP A C 1
ATOM 896 O O . ASP A 1 117 ? -0.802 -9.517 -18.894 1.00 94.50 117 ASP A O 1
ATOM 900 N N . VAL A 1 118 ? 1.241 -8.761 -19.478 1.00 94.25 118 VAL A N 1
ATOM 901 C CA . VAL A 1 118 ? 2.006 -9.886 -18.903 1.00 94.25 118 VAL A CA 1
ATOM 902 C C . VAL A 1 118 ? 3.110 -9.476 -17.930 1.00 94.25 118 VAL A C 1
ATOM 904 O O . VAL A 1 118 ? 3.665 -10.328 -17.241 1.00 94.25 118 VAL A O 1
ATOM 907 N N . SER A 1 119 ? 3.457 -8.191 -17.856 1.00 96.94 119 SER A N 1
ATOM 908 C CA . SER A 1 119 ? 4.557 -7.697 -17.024 1.00 96.94 119 SER A CA 1
ATOM 909 C C . SER A 1 119 ? 4.185 -6.480 -16.192 1.00 96.94 119 SER A C 1
ATOM 911 O O . SER A 1 119 ? 3.297 -5.699 -16.538 1.00 96.94 119 SER A O 1
ATOM 913 N N . TRP A 1 120 ? 4.901 -6.299 -15.094 1.00 97.75 120 TRP A N 1
ATOM 914 C CA . TRP A 1 120 ? 4.845 -5.096 -14.281 1.00 97.75 120 TRP A CA 1
ATOM 915 C C . TRP A 1 120 ? 6.236 -4.481 -14.171 1.00 97.75 120 TRP A C 1
ATOM 917 O O . TRP A 1 120 ? 7.254 -5.167 -14.285 1.00 97.75 120 TRP A O 1
ATOM 927 N N . GLN A 1 121 ? 6.272 -3.175 -13.942 1.00 98.25 121 GLN A N 1
ATOM 928 C CA . GLN A 1 121 ? 7.493 -2.436 -13.650 1.00 98.25 121 GLN A CA 1
ATOM 929 C C . GLN A 1 121 ? 7.177 -1.314 -12.672 1.00 98.25 121 GLN A C 1
ATOM 931 O O . GLN A 1 121 ? 6.192 -0.596 -12.861 1.00 98.25 121 GLN A O 1
ATOM 936 N N . GLY A 1 122 ? 8.014 -1.128 -11.657 1.00 97.75 122 GLY A N 1
ATOM 937 C CA . GLY A 1 122 ? 7.843 -0.050 -10.696 1.00 97.75 122 GLY A CA 1
ATOM 938 C C . GLY A 1 122 ? 9.150 0.514 -10.161 1.00 97.75 122 GLY A C 1
ATOM 939 O O . GLY A 1 122 ? 10.138 -0.199 -10.007 1.00 97.75 122 GLY A O 1
ATOM 940 N N . LEU A 1 123 ? 9.112 1.804 -9.848 1.00 97.44 123 LEU A N 1
ATOM 941 C CA . LEU A 1 123 ? 10.152 2.542 -9.143 1.00 97.44 123 LEU A CA 1
ATOM 942 C C . LEU A 1 123 ? 9.548 3.033 -7.827 1.00 97.44 123 LEU A C 1
ATOM 944 O O . LEU A 1 123 ? 8.820 4.025 -7.803 1.00 97.44 123 LEU A O 1
ATOM 948 N N . ALA A 1 124 ? 9.807 2.304 -6.741 1.00 96.25 124 ALA A N 1
ATOM 949 C CA . ALA A 1 124 ? 9.286 2.652 -5.422 1.00 96.25 124 ALA A CA 1
ATOM 950 C C . ALA A 1 124 ? 10.220 3.601 -4.667 1.00 96.25 124 ALA A C 1
ATOM 952 O O . ALA A 1 124 ? 9.717 4.495 -3.982 1.00 96.25 124 ALA A O 1
ATOM 953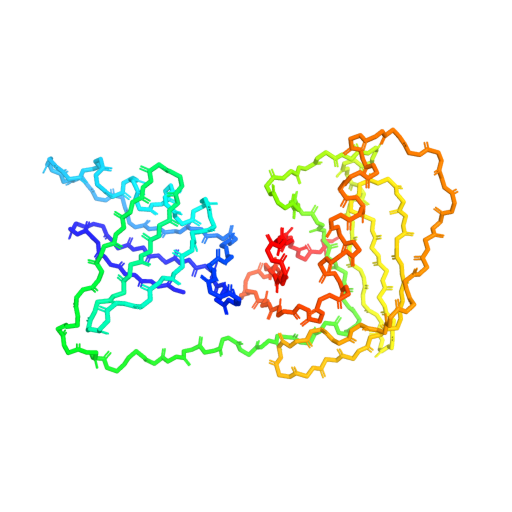 N N . SER A 1 125 ? 11.547 3.445 -4.792 1.00 95.81 125 SER A N 1
ATOM 954 C CA . SER A 1 125 ? 12.496 4.330 -4.110 1.00 95.81 125 SER A CA 1
ATOM 955 C C . SER A 1 125 ? 13.793 4.639 -4.889 1.00 95.81 125 SER A C 1
ATOM 957 O O . SER A 1 125 ? 14.077 5.825 -5.088 1.00 95.81 125 SER A O 1
ATOM 959 N N . CYS A 1 126 ? 14.570 3.651 -5.347 1.00 95.75 126 CYS A N 1
ATOM 960 C CA . CYS A 1 126 ? 15.867 3.864 -6.005 1.00 95.75 126 CYS A CA 1
ATOM 961 C C . CYS A 1 126 ? 16.030 3.005 -7.263 1.00 95.75 126 CYS A C 1
ATOM 963 O O . CYS A 1 126 ? 16.203 3.538 -8.361 1.00 95.75 126 CYS A O 1
ATOM 965 N N . ALA A 1 127 ? 15.917 1.687 -7.134 1.00 95.81 127 ALA A N 1
ATOM 966 C CA . ALA A 1 127 ? 15.970 0.767 -8.254 1.00 95.81 127 ALA A CA 1
ATOM 967 C C . ALA A 1 127 ? 14.594 0.617 -8.916 1.00 95.81 127 ALA A C 1
ATOM 969 O O . ALA A 1 127 ? 13.548 0.619 -8.267 1.00 95.81 127 ALA A O 1
ATOM 970 N N . THR A 1 128 ? 14.597 0.442 -10.239 1.00 97.44 128 THR A N 1
ATOM 971 C CA . THR A 1 128 ? 13.402 -0.013 -10.954 1.00 97.44 128 THR A CA 1
ATOM 972 C C . THR A 1 128 ? 13.348 -1.533 -10.886 1.00 97.44 128 THR A C 1
ATOM 974 O O . THR A 1 128 ? 14.292 -2.197 -11.317 1.00 97.44 128 THR A O 1
ATOM 977 N N . LEU A 1 129 ? 12.251 -2.069 -10.358 1.00 97.81 129 LEU A N 1
ATOM 978 C CA . LEU A 1 129 ? 11.964 -3.498 -10.269 1.00 97.81 129 LEU A CA 1
ATOM 979 C C . LEU A 1 129 ? 10.945 -3.877 -11.339 1.00 97.81 129 LEU A C 1
ATOM 981 O O . LEU A 1 129 ? 10.078 -3.074 -11.691 1.00 97.81 129 LEU A O 1
ATOM 985 N N . PHE A 1 130 ? 11.048 -5.089 -11.869 1.00 98.00 130 PHE A N 1
ATOM 986 C CA . PHE A 1 130 ? 10.142 -5.581 -12.900 1.00 98.00 130 PHE A CA 1
ATOM 987 C C . PHE A 1 130 ? 10.093 -7.107 -12.930 1.00 98.00 130 PHE A C 1
ATOM 989 O O . PHE A 1 130 ? 11.028 -7.791 -12.514 1.00 98.00 130 PHE A O 1
ATOM 996 N N . GLY A 1 131 ? 8.992 -7.637 -13.451 1.00 97.56 131 GLY A N 1
ATOM 997 C CA . GLY A 1 131 ? 8.779 -9.075 -13.571 1.00 97.56 131 GLY A CA 1
ATOM 998 C C . GLY A 1 131 ? 7.501 -9.412 -14.327 1.00 97.56 131 GLY A C 1
ATOM 999 O O . GLY A 1 131 ? 6.756 -8.526 -14.761 1.00 97.56 131 GLY A O 1
ATOM 1000 N N . ALA A 1 132 ? 7.248 -10.707 -14.489 1.00 97.31 132 ALA A N 1
ATOM 1001 C CA . ALA A 1 132 ? 5.993 -11.210 -15.028 1.00 97.31 132 ALA A CA 1
ATOM 1002 C C . ALA A 1 132 ? 4.908 -11.252 -13.942 1.00 97.31 132 ALA A C 1
ATOM 1004 O O . ALA A 1 132 ? 5.204 -11.391 -12.749 1.00 97.31 132 ALA A O 1
ATOM 1005 N N . TYR A 1 133 ? 3.646 -11.111 -14.349 1.00 96.31 133 TYR A N 1
ATOM 1006 C CA . TYR A 1 133 ? 2.517 -11.274 -13.438 1.00 96.31 133 TYR A CA 1
ATOM 1007 C C . TYR A 1 133 ? 1.253 -11.778 -14.128 1.00 96.31 133 TYR A C 1
ATOM 1009 O O . TYR A 1 133 ? 1.077 -11.669 -15.340 1.00 96.31 133 TYR A O 1
ATOM 1017 N N . LEU A 1 134 ? 0.328 -12.258 -13.302 1.00 94.19 134 LEU A N 1
ATOM 1018 C CA . LEU A 1 134 ? -1.065 -12.507 -13.647 1.00 94.19 134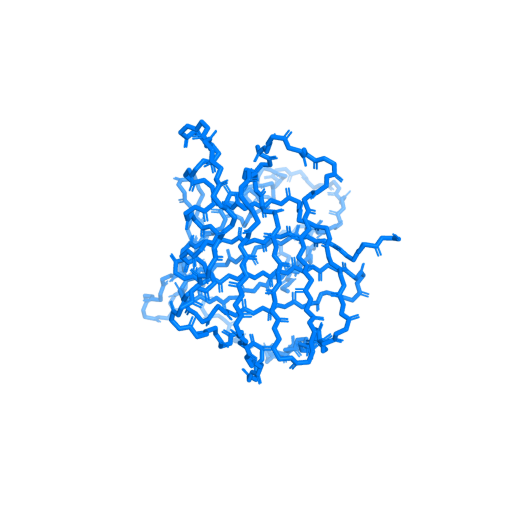 LEU A CA 1
ATOM 1019 C C . LEU A 1 134 ? -1.972 -11.907 -12.569 1.00 94.19 134 LEU A C 1
ATOM 1021 O O . LEU A 1 134 ? -1.554 -11.677 -11.433 1.00 94.19 134 LEU A O 1
ATOM 1025 N N . THR A 1 135 ? -3.243 -11.686 -12.901 1.00 91.56 135 THR A N 1
ATOM 1026 C CA . THR A 1 135 ? -4.259 -11.308 -11.907 1.00 91.56 135 THR A CA 1
ATOM 1027 C C . THR A 1 135 ? -5.250 -12.440 -11.696 1.00 91.56 135 THR A C 1
ATOM 1029 O O . THR A 1 135 ?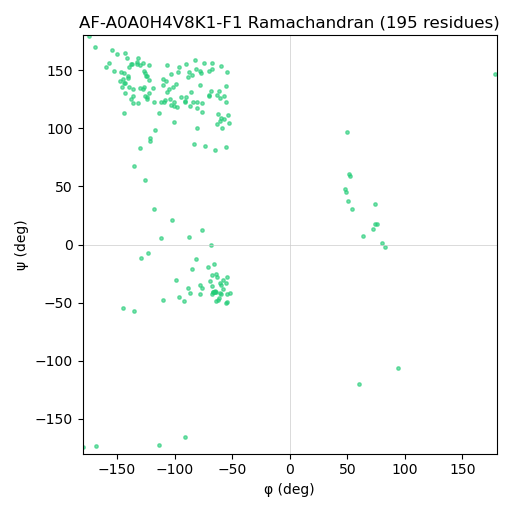 -5.699 -13.081 -12.646 1.00 91.56 135 THR A O 1
ATOM 1032 N N . ASN A 1 136 ? -5.608 -12.694 -10.439 1.00 88.06 136 ASN A N 1
ATOM 1033 C CA . ASN A 1 136 ? -6.641 -13.664 -10.092 1.00 88.06 136 ASN A CA 1
ATOM 1034 C C . ASN A 1 136 ? -7.441 -13.181 -8.880 1.00 88.06 136 ASN A C 1
ATOM 1036 O O . ASN A 1 136 ? -6.904 -13.102 -7.779 1.00 88.06 136 ASN A O 1
ATOM 1040 N N . GLN A 1 137 ? -8.725 -12.861 -9.075 1.00 84.75 137 GLN A N 1
ATOM 1041 C CA . GLN A 1 137 ? -9.656 -12.483 -7.998 1.00 84.75 137 GLN A CA 1
ATOM 1042 C C . GLN A 1 137 ? -9.094 -11.421 -7.025 1.00 84.75 137 GLN A C 1
ATOM 1044 O O . GLN A 1 137 ? -9.152 -11.582 -5.803 1.00 84.75 137 GLN A O 1
ATOM 1049 N N . GLY A 1 138 ? -8.514 -10.340 -7.560 1.00 87.44 138 GLY A N 1
ATOM 1050 C CA . GLY A 1 138 ? -7.923 -9.270 -6.748 1.00 87.44 138 GLY A CA 1
ATOM 1051 C C . GLY A 1 138 ? -6.582 -9.631 -6.099 1.00 87.44 138 GLY A C 1
ATOM 1052 O O . GLY A 1 138 ? -6.169 -8.973 -5.148 1.00 87.44 138 GLY A O 1
ATOM 1053 N N . ARG A 1 139 ? -5.899 -10.679 -6.576 1.00 91.69 139 ARG A N 1
ATOM 1054 C CA . ARG A 1 139 ? -4.490 -10.962 -6.275 1.00 91.69 139 ARG A CA 1
ATOM 1055 C C . ARG A 1 139 ? -3.612 -10.673 -7.478 1.00 91.69 139 ARG A C 1
ATOM 1057 O O . ARG A 1 139 ? -3.987 -11.000 -8.604 1.00 91.69 139 ARG A O 1
ATOM 1064 N N . LEU A 1 140 ? -2.447 -10.104 -7.206 1.00 94.25 140 LEU A N 1
ATOM 1065 C CA . LEU A 1 140 ? -1.310 -10.074 -8.112 1.00 94.25 140 LEU A CA 1
ATOM 1066 C C . LEU A 1 140 ? -0.531 -11.365 -7.885 1.00 94.25 140 LEU A C 1
ATOM 1068 O O . LEU A 1 140 ? -0.107 -11.617 -6.766 1.00 94.25 140 LEU A O 1
ATOM 1072 N N . ILE A 1 141 ? -0.401 -12.198 -8.910 1.00 95.12 141 ILE A N 1
ATOM 1073 C CA . ILE A 1 141 ? 0.449 -13.387 -8.878 1.00 95.12 141 ILE A CA 1
ATOM 1074 C C . ILE A 1 141 ? 1.724 -13.010 -9.615 1.00 95.12 141 ILE A C 1
ATOM 1076 O O . ILE A 1 141 ? 1.683 -12.856 -10.833 1.00 95.12 141 ILE A O 1
ATOM 1080 N N . VAL A 1 142 ? 2.807 -12.795 -8.879 1.00 95.56 142 VAL A N 1
ATOM 1081 C CA . VAL A 1 142 ? 4.104 -12.385 -9.425 1.00 95.56 142 VAL A CA 1
ATOM 1082 C C . VAL A 1 142 ? 4.991 -13.618 -9.487 1.00 95.56 142 VAL A C 1
ATOM 1084 O O . VAL A 1 142 ? 5.002 -14.420 -8.556 1.00 95.56 142 VAL A O 1
ATOM 1087 N N . GLU A 1 143 ? 5.696 -13.801 -10.598 1.00 93.56 143 GLU A N 1
ATOM 1088 C CA . GLU A 1 143 ? 6.660 -14.897 -10.705 1.00 93.56 143 GLU A CA 1
ATOM 1089 C C . GLU A 1 143 ? 7.850 -14.670 -9.757 1.00 93.56 143 GLU A C 1
ATOM 1091 O O . GLU A 1 143 ? 8.203 -13.532 -9.452 1.00 93.56 143 GLU A O 1
ATOM 1096 N N . ASP A 1 144 ? 8.473 -15.754 -9.284 1.00 86.31 144 ASP A N 1
ATOM 1097 C CA . ASP A 1 144 ? 9.530 -15.687 -8.260 1.00 86.31 144 ASP A CA 1
ATOM 1098 C C . ASP A 1 144 ? 10.726 -14.814 -8.689 1.00 86.31 144 ASP A C 1
ATOM 1100 O O . ASP A 1 144 ? 11.393 -14.188 -7.857 1.00 86.31 144 ASP A O 1
ATOM 1104 N N . GLU A 1 145 ? 10.997 -14.757 -9.995 1.00 91.94 145 GLU A N 1
ATOM 1105 C CA . GLU A 1 145 ? 12.061 -13.941 -10.566 1.00 91.94 145 GLU A CA 1
ATOM 1106 C C . GLU A 1 145 ? 11.611 -12.479 -10.710 1.00 91.94 145 GLU A C 1
ATOM 1108 O O . GLU A 1 145 ? 10.924 -12.091 -11.657 1.00 91.94 145 GLU A O 1
ATOM 1113 N N . ILE A 1 146 ? 12.047 -11.648 -9.760 1.00 96.00 146 ILE A N 1
ATOM 1114 C CA . ILE A 1 146 ? 11.999 -10.188 -9.873 1.00 96.00 146 ILE A CA 1
ATOM 1115 C C . ILE A 1 146 ? 13.388 -9.700 -10.261 1.00 96.00 146 ILE A C 1
ATOM 1117 O O . ILE A 1 146 ? 14.347 -9.875 -9.505 1.00 96.00 146 ILE A O 1
ATOM 1121 N N . ALA A 1 147 ? 13.475 -9.052 -11.416 1.00 96.56 147 ALA A N 1
ATOM 1122 C CA . ALA A 1 147 ? 14.678 -8.378 -11.866 1.00 96.56 147 ALA A CA 1
ATOM 1123 C C . ALA A 1 147 ? 14.683 -6.915 -11.399 1.00 96.56 147 ALA A C 1
ATOM 1125 O O . ALA A 1 147 ? 13.634 -6.309 -11.155 1.00 96.56 147 ALA A O 1
ATOM 1126 N N . SER A 1 148 ? 15.876 -6.335 -11.287 1.00 95.44 148 SER A N 1
ATOM 1127 C CA . SER A 1 148 ? 16.062 -4.931 -10.933 1.00 95.44 148 SER A CA 1
ATOM 1128 C C . SER A 1 148 ? 17.156 -4.283 -11.776 1.00 95.44 148 SER A C 1
ATOM 1130 O O . SER A 1 148 ? 18.046 -4.946 -12.311 1.00 95.44 148 SER A O 1
ATOM 1132 N N . THR A 1 149 ? 17.089 -2.963 -11.923 1.00 93.38 149 THR A N 1
ATOM 1133 C CA . THR A 1 149 ? 18.207 -2.191 -12.473 1.00 93.38 149 THR A CA 1
ATOM 1134 C C . THR A 1 149 ? 19.358 -2.178 -11.471 1.00 93.38 149 THR A C 1
ATOM 1136 O O . THR A 1 149 ? 19.146 -1.767 -10.330 1.00 93.38 149 THR A O 1
ATOM 1139 N N . GLU A 1 150 ? 20.569 -2.548 -11.888 1.00 76.62 150 GLU A N 1
ATOM 1140 C CA . GLU A 1 150 ? 21.761 -2.417 -11.043 1.00 76.62 150 GLU A CA 1
ATOM 1141 C C . GLU A 1 150 ? 22.018 -0.940 -10.717 1.00 76.62 150 GLU A C 1
ATOM 1143 O O . GLU A 1 150 ? 22.347 -0.137 -11.593 1.00 76.62 150 GLU A O 1
ATOM 1148 N N . GLN A 1 151 ? 21.853 -0.574 -9.447 1.00 80.56 151 GLN A N 1
ATOM 1149 C CA . GLN A 1 151 ? 22.117 0.768 -8.942 1.00 80.56 151 GLN A CA 1
ATOM 1150 C C . GLN A 1 151 ? 22.775 0.690 -7.566 1.00 80.56 151 GLN A C 1
ATOM 1152 O O . GLN A 1 151 ? 22.465 -0.180 -6.754 1.00 80.56 151 GLN A O 1
ATOM 1157 N N . LEU A 1 152 ? 23.680 1.628 -7.289 1.00 88.38 152 LEU A N 1
ATOM 1158 C CA . LEU A 1 152 ? 24.258 1.784 -5.960 1.00 88.38 152 LEU A CA 1
ATOM 1159 C C . LEU A 1 152 ? 23.304 2.618 -5.093 1.00 88.38 152 LEU A C 1
ATOM 1161 O O . LEU A 1 152 ? 23.428 3.841 -5.023 1.00 88.38 152 LEU A O 1
ATOM 1165 N N . CYS A 1 153 ? 22.342 1.952 -4.460 1.00 91.94 153 CYS A N 1
ATOM 1166 C CA . CYS A 1 153 ? 21.348 2.601 -3.611 1.00 91.94 153 CYS A CA 1
ATOM 1167 C C . CYS A 1 153 ? 21.863 2.773 -2.171 1.00 91.94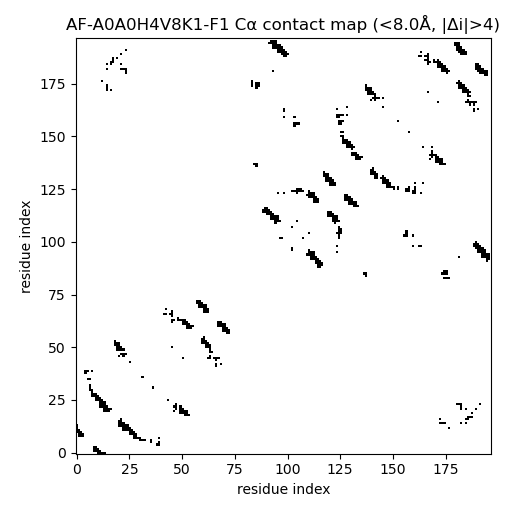 153 CYS A C 1
ATOM 1169 O O . CYS A 1 153 ? 22.346 1.808 -1.575 1.00 91.94 153 CYS A O 1
ATOM 1171 N N . PRO A 1 154 ? 21.751 3.977 -1.575 1.00 93.81 154 PRO A N 1
ATOM 1172 C CA . PRO A 1 154 ? 21.907 4.147 -0.133 1.00 93.81 154 PRO A CA 1
ATOM 1173 C C . PRO A 1 154 ? 20.968 3.224 0.658 1.00 93.81 154 PRO A C 1
ATOM 1175 O O . PRO A 1 154 ? 19.855 2.945 0.212 1.00 93.81 154 PRO A O 1
ATOM 1178 N N . GLU A 1 155 ? 21.404 2.799 1.847 1.00 92.31 155 GLU A N 1
ATOM 1179 C CA . GLU A 1 155 ? 20.740 1.770 2.669 1.00 92.31 155 GLU A CA 1
ATOM 1180 C C . GLU A 1 155 ? 19.250 2.047 2.913 1.00 92.31 155 GLU A C 1
ATOM 1182 O O . GLU A 1 155 ? 18.423 1.150 2.786 1.00 92.31 155 GLU A O 1
ATOM 1187 N N . GLU A 1 156 ? 18.880 3.299 3.195 1.00 90.12 156 GLU A N 1
ATOM 1188 C CA . GLU A 1 156 ? 17.484 3.653 3.476 1.00 90.12 156 GLU A CA 1
ATOM 1189 C C . GLU A 1 156 ? 16.548 3.529 2.264 1.00 90.12 156 GLU A C 1
ATOM 1191 O O . GLU A 1 156 ? 15.349 3.325 2.447 1.00 90.12 156 GLU A O 1
ATOM 1196 N N . TYR A 1 157 ? 17.075 3.648 1.042 1.00 94.38 157 TYR A N 1
ATOM 1197 C CA . TYR A 1 157 ? 16.305 3.433 -0.185 1.00 94.38 157 TYR A CA 1
ATOM 1198 C C . TYR A 1 157 ? 16.323 1.952 -0.568 1.00 94.38 157 TYR A C 1
ATOM 1200 O O . TYR A 1 157 ? 15.280 1.386 -0.869 1.00 94.38 157 TYR A O 1
ATOM 1208 N N . ALA A 1 158 ? 17.478 1.288 -0.445 1.00 93.75 158 ALA A N 1
ATOM 1209 C CA . ALA A 1 158 ? 17.576 -0.154 -0.666 1.00 93.75 158 ALA A CA 1
ATOM 1210 C C . ALA A 1 158 ? 16.569 -0.935 0.201 1.00 93.75 158 ALA A C 1
ATOM 1212 O O . ALA A 1 158 ? 15.853 -1.781 -0.319 1.00 93.75 158 ALA A O 1
ATOM 1213 N N . ALA A 1 159 ? 16.410 -0.566 1.479 1.00 94.31 159 ALA A N 1
ATOM 1214 C CA . ALA A 1 159 ? 15.428 -1.186 2.370 1.00 94.31 159 ALA A CA 1
ATOM 1215 C C . ALA A 1 159 ? 13.966 -1.027 1.896 1.00 94.31 159 ALA A C 1
ATOM 1217 O O . ALA A 1 159 ? 13.141 -1.909 2.127 1.00 94.31 159 ALA A O 1
ATOM 1218 N N . LEU A 1 160 ? 13.624 0.085 1.235 1.00 95.19 160 LEU A N 1
ATOM 1219 C CA . LEU A 1 160 ? 12.283 0.293 0.674 1.00 95.19 160 LEU A CA 1
ATOM 1220 C C . LEU A 1 160 ? 12.086 -0.471 -0.635 1.00 95.19 160 LEU A C 1
ATOM 1222 O O . LEU A 1 160 ? 10.983 -0.950 -0.891 1.00 95.19 160 LEU A O 1
ATOM 1226 N N . ASP A 1 161 ? 13.133 -0.597 -1.450 1.00 96.25 161 ASP A N 1
ATOM 1227 C CA . ASP A 1 161 ? 13.094 -1.434 -2.651 1.00 96.25 161 ASP A CA 1
ATOM 1228 C C . ASP A 1 161 ? 12.990 -2.926 -2.283 1.00 96.25 161 ASP A C 1
ATOM 1230 O O . ASP A 1 161 ? 12.245 -3.654 -2.939 1.00 96.25 161 ASP A O 1
ATOM 1234 N N . ASP A 1 162 ? 13.638 -3.363 -1.198 1.00 95.56 162 ASP A N 1
ATOM 1235 C CA . ASP A 1 162 ? 13.494 -4.713 -0.637 1.00 95.56 162 ASP A CA 1
ATOM 1236 C C . ASP A 1 162 ? 12.063 -4.958 -0.138 1.00 95.56 162 ASP A C 1
ATOM 1238 O O . ASP A 1 162 ? 11.434 -5.936 -0.541 1.00 95.56 162 ASP A O 1
ATOM 1242 N N . ALA A 1 163 ? 11.496 -4.031 0.646 1.00 96.81 163 ALA A N 1
ATOM 1243 C CA . ALA A 1 163 ? 10.096 -4.104 1.078 1.00 96.81 163 ALA A CA 1
ATOM 1244 C C . ALA A 1 163 ? 9.125 -4.152 -0.116 1.00 96.81 163 ALA A C 1
ATOM 1246 O O . ALA A 1 163 ? 8.130 -4.882 -0.101 1.00 96.81 163 ALA A O 1
ATOM 1247 N N . PHE A 1 164 ? 9.416 -3.401 -1.183 1.00 97.56 164 PHE A N 1
ATOM 1248 C CA . PHE A 1 164 ? 8.620 -3.436 -2.407 1.00 97.56 164 PHE A CA 1
ATOM 1249 C C . PHE A 1 164 ? 8.744 -4.782 -3.128 1.00 97.56 164 PHE A C 1
ATOM 1251 O O . PHE A 1 164 ? 7.733 -5.342 -3.557 1.00 97.56 164 PHE A O 1
ATOM 1258 N N . ALA A 1 165 ? 9.951 -5.338 -3.224 1.00 96.88 165 ALA A N 1
ATOM 1259 C CA . ALA A 1 165 ? 10.172 -6.654 -3.805 1.00 96.88 165 ALA A CA 1
ATOM 1260 C C . ALA A 1 165 ? 9.436 -7.747 -3.015 1.00 96.88 165 ALA A C 1
ATOM 1262 O O . ALA A 1 165 ? 8.743 -8.571 -3.611 1.00 96.88 165 ALA A O 1
ATOM 1263 N N . ASP A 1 166 ? 9.531 -7.729 -1.687 1.00 97.00 166 ASP A N 1
ATOM 1264 C CA . ASP A 1 166 ? 8.887 -8.703 -0.804 1.00 97.00 166 ASP A CA 1
ATOM 1265 C C . ASP A 1 166 ? 7.360 -8.612 -0.864 1.00 97.00 166 ASP A C 1
ATOM 1267 O O . ASP A 1 166 ? 6.682 -9.641 -0.968 1.00 97.00 166 ASP A O 1
ATOM 1271 N N . LEU A 1 167 ? 6.811 -7.393 -0.920 1.00 97.75 167 LEU A N 1
ATOM 1272 C CA . LEU A 1 167 ? 5.393 -7.178 -1.196 1.00 97.75 167 LEU A CA 1
ATOM 1273 C C . LEU A 1 167 ? 4.981 -7.857 -2.504 1.00 97.75 167 LEU A C 1
ATOM 1275 O O . LEU A 1 167 ? 4.004 -8.603 -2.516 1.00 97.75 167 LEU A O 1
ATOM 1279 N N . MET A 1 168 ? 5.710 -7.625 -3.598 1.00 97.75 168 MET A N 1
ATOM 1280 C CA . MET A 1 168 ? 5.349 -8.173 -4.908 1.00 97.75 168 MET A CA 1
ATOM 1281 C C . MET A 1 168 ? 5.479 -9.704 -4.947 1.00 97.75 168 MET A C 1
ATOM 1283 O O . MET A 1 168 ? 4.561 -10.364 -5.430 1.00 97.75 168 MET A O 1
ATOM 1287 N N . ARG A 1 169 ? 6.528 -10.288 -4.348 1.00 96.25 169 ARG A N 1
ATOM 1288 C CA . ARG A 1 169 ? 6.704 -11.755 -4.241 1.00 96.25 169 ARG A CA 1
ATOM 1289 C C . ARG A 1 169 ? 5.628 -12.439 -3.403 1.00 96.25 169 ARG A C 1
ATOM 1291 O O . ARG A 1 169 ? 5.350 -13.619 -3.596 1.00 96.25 169 ARG A O 1
ATOM 1298 N N . SER A 1 170 ? 4.998 -11.719 -2.476 1.00 95.56 170 SER A N 1
ATOM 1299 C CA . SER A 1 170 ? 3.992 -12.293 -1.572 1.00 95.56 170 SER A CA 1
ATOM 1300 C C . SER A 1 170 ? 2.679 -12.713 -2.243 1.00 95.56 170 SER A C 1
ATOM 1302 O O . SER A 1 170 ? 1.772 -13.213 -1.571 1.00 95.56 170 SER A O 1
ATOM 1304 N N . ASN A 1 171 ? 2.559 -12.517 -3.557 1.00 94.38 171 ASN A N 1
ATOM 1305 C CA . ASN A 1 171 ? 1.313 -12.622 -4.305 1.00 94.38 171 ASN A CA 1
ATOM 1306 C C . ASN A 1 171 ? 0.198 -11.762 -3.676 1.00 94.38 171 ASN A C 1
ATOM 1308 O O . ASN A 1 171 ? -0.844 -12.284 -3.226 1.00 94.38 171 ASN A O 1
ATOM 1312 N N . PRO A 1 172 ? 0.441 -10.440 -3.573 1.00 96.12 172 PRO A N 1
ATOM 1313 C CA . PRO A 1 172 ? -0.327 -9.567 -2.711 1.00 96.12 172 PRO A CA 1
ATOM 1314 C C . PRO A 1 172 ? -1.759 -9.421 -3.212 1.00 96.12 172 PRO A C 1
ATOM 1316 O O . PRO A 1 172 ? -2.072 -9.579 -4.398 1.00 96.12 172 PRO A O 1
ATOM 1319 N N . ARG A 1 173 ? -2.659 -9.078 -2.293 1.00 94.88 173 ARG A N 1
ATOM 1320 C CA . ARG A 1 173 ? -3.981 -8.597 -2.682 1.00 94.88 173 ARG A CA 1
ATOM 1321 C C . ARG A 1 173 ? -3.879 -7.150 -3.126 1.00 94.88 173 ARG A C 1
ATOM 1323 O O . ARG A 1 173 ? -3.071 -6.390 -2.601 1.00 94.88 173 ARG A O 1
ATOM 1330 N N . TYR A 1 174 ? -4.746 -6.760 -4.046 1.00 93.94 174 TYR A N 1
ATOM 1331 C CA . TYR A 1 174 ? -4.875 -5.377 -4.460 1.00 93.94 174 TYR A CA 1
ATOM 1332 C C . TYR A 1 174 ? -6.332 -4.938 -4.502 1.00 93.94 174 TYR A C 1
ATOM 1334 O O . TYR A 1 174 ? -7.260 -5.741 -4.630 1.00 93.94 174 TYR A O 1
ATOM 1342 N N . LEU A 1 175 ? -6.518 -3.632 -4.391 1.00 92.19 175 LEU A N 1
ATOM 1343 C CA . LEU A 1 175 ? -7.803 -2.977 -4.474 1.00 92.19 175 LEU A CA 1
ATOM 1344 C C . LEU A 1 175 ? -7.641 -1.640 -5.191 1.00 92.19 175 LEU A C 1
ATOM 1346 O O . LEU A 1 175 ? -6.795 -0.833 -4.815 1.00 92.19 175 LEU A O 1
ATOM 1350 N N . VAL A 1 176 ? -8.489 -1.407 -6.189 1.00 91.00 176 VAL A N 1
ATOM 1351 C CA . VAL A 1 176 ? -8.605 -0.114 -6.862 1.00 91.00 176 VAL A CA 1
ATOM 1352 C C . VAL A 1 176 ? -9.869 0.579 -6.367 1.00 91.00 176 VAL A C 1
ATOM 1354 O O . VAL A 1 176 ? -10.954 -0.008 -6.385 1.00 91.00 176 VAL A O 1
ATOM 1357 N N . GLY A 1 177 ? -9.713 1.802 -5.875 1.00 87.00 177 GLY A N 1
ATOM 1358 C CA . GLY A 1 177 ? -10.808 2.639 -5.408 1.00 87.00 177 GLY A CA 1
ATOM 1359 C C . GLY A 1 177 ? -11.510 3.381 -6.549 1.00 87.00 177 GLY A C 1
ATOM 1360 O O . GLY A 1 177 ? -10.938 3.576 -7.624 1.00 87.00 177 GLY A O 1
ATOM 1361 N N . PRO A 1 178 ? -12.761 3.818 -6.331 1.00 83.50 178 PRO A N 1
ATOM 1362 C CA . PRO A 1 178 ? -13.574 4.472 -7.355 1.00 83.50 178 PRO A CA 1
ATOM 1363 C C . PRO A 1 178 ? -13.026 5.833 -7.814 1.00 83.50 178 PRO A C 1
ATOM 1365 O O . PRO A 1 178 ? -13.425 6.300 -8.878 1.00 83.50 178 PRO A O 1
ATOM 1368 N N . ASN A 1 179 ? -12.121 6.460 -7.056 1.00 84.38 179 ASN A N 1
ATOM 1369 C CA . ASN A 1 179 ? -11.516 7.751 -7.389 1.00 84.38 179 ASN A CA 1
ATOM 1370 C C . ASN A 1 179 ? -10.091 7.598 -7.944 1.00 84.38 179 ASN A C 1
ATOM 1372 O O . ASN A 1 179 ? -9.304 8.542 -7.897 1.00 84.38 179 ASN A O 1
ATOM 1376 N N . GLY A 1 180 ? -9.740 6.413 -8.454 1.00 89.31 180 GLY A N 1
ATOM 1377 C CA . GLY A 1 180 ? -8.400 6.150 -8.975 1.00 89.31 180 GLY A CA 1
ATOM 1378 C C . GLY A 1 180 ? -7.366 5.995 -7.866 1.00 89.31 180 GLY A C 1
ATOM 1379 O O . GLY A 1 180 ? -6.222 6.401 -8.031 1.00 89.31 180 GLY A O 1
ATOM 1380 N N . GLU A 1 181 ? -7.762 5.426 -6.733 1.00 92.19 181 GLU A N 1
ATOM 1381 C CA . GLU A 1 181 ? -6.869 5.006 -5.656 1.00 92.19 181 GLU A CA 1
ATOM 1382 C C . GLU A 1 181 ? -6.364 3.574 -5.876 1.00 92.19 181 GLU A C 1
ATOM 1384 O O . GLU A 1 181 ? -7.114 2.735 -6.365 1.00 92.19 181 GLU A O 1
ATOM 1389 N N . LEU A 1 182 ? -5.148 3.250 -5.437 1.00 94.69 182 LEU A N 1
ATOM 1390 C CA . LEU A 1 182 ? -4.613 1.886 -5.447 1.00 94.69 182 LEU A CA 1
ATOM 1391 C C . LEU A 1 182 ? -4.090 1.500 -4.063 1.00 94.69 182 LEU A C 1
ATOM 1393 O O . LEU A 1 182 ? -3.336 2.250 -3.445 1.00 94.69 182 LEU A O 1
ATOM 1397 N N . ILE A 1 183 ? -4.460 0.301 -3.613 1.00 95.19 183 ILE A N 1
ATOM 1398 C CA . ILE A 1 183 ? -3.888 -0.386 -2.452 1.00 95.19 183 ILE A CA 1
ATOM 1399 C C . ILE A 1 183 ? -3.342 -1.726 -2.924 1.00 95.19 183 ILE A C 1
ATOM 1401 O O . ILE A 1 183 ? -4.072 -2.479 -3.566 1.00 95.19 183 ILE A O 1
ATOM 1405 N N . ILE A 1 184 ? -2.102 -2.048 -2.571 1.00 96.50 184 ILE A N 1
ATOM 1406 C CA . ILE A 1 184 ? -1.524 -3.389 -2.699 1.00 96.50 184 ILE A CA 1
ATOM 1407 C C . ILE A 1 184 ? -0.999 -3.783 -1.321 1.00 96.50 184 ILE A C 1
ATOM 1409 O O . ILE A 1 184 ? -0.269 -3.013 -0.702 1.00 96.50 184 ILE A O 1
ATOM 1413 N N . ALA A 1 185 ? -1.388 -4.950 -0.818 1.00 96.44 185 ALA A N 1
ATOM 1414 C CA . ALA A 1 185 ? -0.993 -5.410 0.506 1.00 96.44 185 ALA A CA 1
ATOM 1415 C C . ALA A 1 185 ? -0.742 -6.919 0.532 1.00 96.44 185 ALA A C 1
ATOM 1417 O O . ALA A 1 185 ? -1.504 -7.704 -0.042 1.00 96.44 185 ALA A O 1
ATOM 1418 N N . GLY A 1 186 ? 0.311 -7.318 1.235 1.00 94.81 186 GLY A N 1
ATOM 1419 C CA . GLY A 1 186 ? 0.719 -8.711 1.369 1.00 94.81 186 GLY A CA 1
ATOM 1420 C C . GLY A 1 186 ? 1.983 -8.840 2.208 1.00 94.81 186 GLY A C 1
ATOM 1421 O O . GLY A 1 186 ? 2.820 -7.940 2.218 1.00 94.81 186 GLY A O 1
ATOM 1422 N N . HIS A 1 187 ? 2.093 -9.934 2.965 1.00 92.94 187 HIS A N 1
ATOM 1423 C CA . HIS A 1 187 ? 3.262 -10.235 3.808 1.00 92.94 187 HIS A CA 1
ATOM 1424 C C . HIS A 1 187 ? 3.644 -9.118 4.802 1.00 92.94 187 HIS A C 1
ATOM 1426 O O . HIS A 1 187 ? 4.799 -8.956 5.171 1.00 92.94 187 HIS A O 1
ATOM 1432 N N . GLY A 1 188 ? 2.660 -8.346 5.271 1.00 91.69 188 GLY A N 1
ATOM 1433 C CA . GLY A 1 188 ? 2.886 -7.251 6.219 1.00 91.69 188 GLY A CA 1
ATOM 1434 C C . GLY A 1 188 ? 3.332 -5.928 5.593 1.00 91.69 188 GLY A C 1
ATOM 1435 O O . GLY A 1 188 ? 3.418 -4.953 6.331 1.00 91.69 188 GLY A O 1
ATOM 1436 N N . HIS A 1 189 ? 3.527 -5.879 4.274 1.00 95.69 189 HIS A N 1
ATOM 1437 C CA . HIS A 1 189 ? 3.818 -4.655 3.536 1.00 95.69 189 HIS A CA 1
ATOM 1438 C C . HIS A 1 189 ? 2.551 -4.069 2.909 1.00 95.69 189 HIS A C 1
ATOM 1440 O O . HIS A 1 189 ? 1.636 -4.802 2.507 1.00 95.69 189 HIS A O 1
ATOM 1446 N N . VAL A 1 190 ? 2.502 -2.742 2.799 1.00 96.12 190 VAL A N 1
ATOM 1447 C CA . VAL A 1 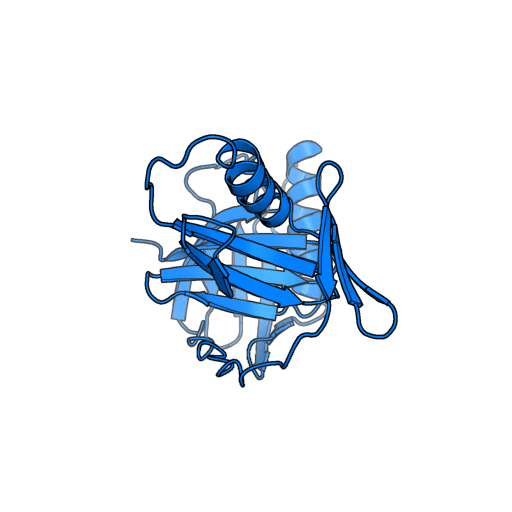190 ? 1.400 -2.010 2.168 1.00 96.12 190 VAL A CA 1
ATOM 1448 C C . VAL A 1 190 ? 1.936 -0.908 1.268 1.00 96.12 190 VAL A C 1
ATOM 1450 O O . VAL A 1 190 ? 2.589 0.029 1.722 1.00 96.12 190 VAL A O 1
ATOM 1453 N N . LEU A 1 191 ? 1.562 -0.977 -0.007 1.00 97.25 191 LEU A N 1
ATOM 1454 C CA . LEU A 1 191 ? 1.771 0.071 -0.996 1.00 97.25 191 LEU A CA 1
ATOM 1455 C C . LEU A 1 191 ? 0.452 0.788 -1.275 1.00 97.25 191 LEU A C 1
ATOM 1457 O O . LEU A 1 191 ? -0.588 0.162 -1.498 1.00 97.25 191 LEU A O 1
ATOM 1461 N N . THR A 1 192 ? 0.509 2.116 -1.290 1.00 96.31 192 THR A N 1
ATOM 1462 C CA . THR A 1 192 ? -0.615 2.964 -1.687 1.00 96.31 192 THR A CA 1
ATOM 1463 C C . THR A 1 192 ? -0.221 3.951 -2.772 1.00 96.31 192 THR A C 1
ATOM 1465 O O . THR A 1 192 ? 0.927 4.394 -2.854 1.00 96.31 192 THR A O 1
ATOM 1468 N N . GLY A 1 193 ? -1.181 4.301 -3.619 1.00 95.19 193 GLY A N 1
ATOM 1469 C CA . GLY A 1 193 ? -0.958 5.204 -4.734 1.00 95.19 193 GLY A CA 1
ATOM 1470 C C . GLY A 1 193 ? -2.251 5.678 -5.376 1.00 95.19 193 GLY A C 1
ATOM 1471 O O . GLY A 1 193 ? -3.353 5.388 -4.909 1.00 95.19 193 GLY A O 1
ATOM 1472 N N . GLY A 1 194 ? -2.104 6.399 -6.480 1.00 94.44 194 GLY A N 1
ATOM 1473 C CA . GLY A 1 194 ? -3.228 6.856 -7.287 1.00 94.44 194 GLY A CA 1
ATOM 1474 C C . GLY A 1 194 ? -2.911 6.835 -8.775 1.00 94.44 194 GLY A C 1
ATOM 1475 O O . GLY A 1 194 ? -1.749 6.697 -9.161 1.00 94.44 194 GLY A O 1
ATOM 1476 N N . ALA A 1 195 ? -3.939 6.930 -9.614 1.00 91.69 195 ALA A N 1
ATOM 1477 C CA . ALA A 1 195 ? -3.776 6.961 -11.062 1.00 91.69 195 ALA A CA 1
ATOM 1478 C C . ALA A 1 195 ? -2.817 8.096 -11.466 1.00 91.69 195 ALA A C 1
ATOM 1480 O O . ALA A 1 195 ? -2.890 9.205 -10.928 1.00 91.69 195 ALA A O 1
ATOM 1481 N N . ALA A 1 196 ? -1.896 7.811 -12.389 1.00 82.00 196 ALA A N 1
ATOM 1482 C CA . ALA A 1 196 ? -1.049 8.850 -12.965 1.00 82.00 196 ALA A CA 1
ATOM 1483 C C . ALA A 1 196 ? -1.907 9.751 -13.874 1.00 82.00 196 ALA A C 1
ATOM 1485 O O . ALA A 1 196 ? -2.662 9.234 -14.700 1.00 82.00 196 ALA A O 1
ATOM 1486 N N . GLN A 1 197 ? -1.827 11.071 -13.671 1.00 58.53 197 GLN A N 1
ATOM 1487 C CA . GLN A 1 197 ? -2.481 12.076 -14.522 1.00 58.53 197 GLN A CA 1
ATOM 1488 C C . GLN A 1 197 ? -1.784 12.201 -15.877 1.00 58.53 197 GLN A C 1
ATOM 1490 O O . GLN A 1 197 ? -0.544 12.025 -15.912 1.00 58.53 197 GLN A O 1
#

Mean predicted aligned error: 6.33 Å

InterPro domains:
  IPR005184 Domain of unknown function DUF306, Meta/HslJ [PF03724] (2-71)
  IPR005184 Domain of unknown function DUF306, Meta/HslJ [PF03724] (87-188)
  IPR038670 HslJ-like superfamily [G3DSA:2.40.128.270] (1-82)
  IPR038670 HslJ-like superfamily [G3DSA:2.40.128.270] (84-193)
  IPR053147 Heat shock protein HslJ-like [PTHR35535] (80-186)

Nearest PDB structures (foldseek):
  1y9t-assembly1_A  TM=6.696E-01  e=6.247E-03  Shigella flexneri
  2jw1-assembly1_A  TM=6.917E-01  e=1.658E-02  Shigella flexneri
  5agu-assembly1_B  TM=2.366E-01  e=2.415E-04  Mycobacterium tuberculosis H37Rv
  8djq-assembly1_C  TM=1.901E-01  e=6.070E-04  Mycolicibacterium thermoresistibile ATCC 19527
  3p16-assembly1_B  TM=1.786E-01  e=1.102E-03  Mycobacterium tuberculosis H37Rv

Secondary structure (DSSP, 8-state):
-EEESSS-EEEEEEEEETTEEEEEEEEE-----TTTHHHHHHHHHHHHT--EEEEETTEEEEE-SS-EEEEE-S---------------TTEEEEEEEETTB---SSGGG-EEEE-SSEEEEESSSSEEEEEEEEETTEEEE-S--EE------HHHHHHHHHHHHHHHT--EEEE-TTSEEEEEETTEEEEEEE--

Radius of gyration: 18.11 Å; Cα contacts (8 Å, |Δi|>4): 404; chains: 1; bounding box: 51×35×46 Å